Protein AF-A0A511QWW3-F1 (afdb_monomer)

Foldseek 3Di:
DDDPPQDPLNVQCVLADDDPPDPCLLFNAPPLDPPRPDHDDDDDQVRLVVSVHHDDGDPPNDRDPPGSGHPPDDDDDDLVVDDPVVSVVVVLLVLLQDDDCALEPEEADDDDPVLVRLLSVLRSLLSQRVLSNVQHQDYEYEDADCVVAVNDQWDADPVNSYIYHYPQDDPQQACDPDFFLAAQALLNPQPHSSSSRSLRVQLNVLLSLCSVCVPPCVVVLQVVLVVCVVVSQARHPQLVPDSSSRRSRLRSCCRPVVVSSCVRDVPSSVVSVVSSVVSD

pLDDT: mean 92.01, std 6.43, range [65.81, 98.69]

Nearest PDB structures (foldseek):
  6cyy-assembly1_A  TM=4.933E-01  e=8.452E-01  Mycobacterium tuberculosis H37Rv
  6cz6-assembly1_C  TM=4.374E-01  e=1.513E+00  Mycobacterium tuberculosis H37Rv
  6cz6-assembly1_B  TM=4.091E-01  e=2.312E+00  Mycobacterium tuberculosis H37Rv
  6q6p-assembly1_A  TM=3.133E-01  e=8.243E+00  Dissostichus mawsoni

Radius of gyration: 26.15 Å; Cα contacts (8 Å, |Δi|>4): 402; chains: 1; bounding box: 63×43×68 Å

Mean predicted aligned error: 9.19 Å

Organism: NCBI:txid1227553

Solvent-accessible surface area (backbone atoms only — not comparable to full-atom values): 15797 Å² total; per-residue (Å²): 135,90,58,93,89,54,49,71,67,59,58,54,50,62,84,60,33,71,66,93,84,44,74,63,46,37,43,66,35,66,51,45,50,91,86,52,83,68,84,87,78,92,71,54,71,69,59,34,49,77,69,70,34,74,48,79,79,51,85,87,78,73,51,52,91,93,24,48,45,33,92,80,60,74,90,75,88,60,67,89,81,42,60,67,74,57,39,53,55,46,50,56,54,58,63,24,52,79,41,80,64,52,33,29,50,35,80,44,68,87,73,55,73,71,54,49,54,56,32,49,50,42,54,31,73,64,44,37,38,72,42,23,57,79,57,46,37,47,30,42,35,43,32,73,48,48,89,79,35,85,74,35,63,46,46,58,40,85,90,66,40,27,37,39,36,34,44,76,46,60,87,86,60,35,59,45,81,62,57,80,46,69,28,68,38,57,31,25,49,17,88,37,49,59,50,16,39,11,34,34,51,32,23,36,46,28,48,55,53,48,66,76,40,44,90,84,44,43,72,60,54,45,53,48,44,55,50,30,61,75,70,67,61,36,61,13,55,49,26,69,79,37,61,61,41,28,49,7,39,48,48,26,32,51,70,78,38,40,73,61,37,38,71,72,40,47,68,61,44,51,49,54,51,52,55,46,61,77,50,87

Sequence (280 aa):
MLDSGTTPICRGLNGVIRPADDPIWERIYPPNHFGCRAGVRSLTAREAEARGGVSPLPPGLEVPPGFARPPTARWEPDPAKYPPELWEALQGKLAERIEIGREILELRGRVSAREKDQILRGLEGLRLSRWMEQNPIRTLEIASNLAQTRNRMGDYDRLTQSIRLLYPRPEGSWADEKPLGQLRAVSTKGSSALQAAAITLVHEFGHHLYEAMREETENRLFARYIQAKKEGRFVSLRARDGVLEWFSESLAAHRFFRRDFRKFDPATSAMIEDVLARLR

Secondary structure (DSSP, 8-state):
---TT--HHHHHHTT----TT-TTHHHHSSP-STT---------HHHHHTTTSSPPPPTT--PPTTT---TTPPP---GGGS-HHHHHHHHHHHHT---BTTTEEEEES---HHHHHHHHHHHHTT--HHHHHHS-EEEEEEESSGGGGTTSSEEEETTTTEEEEE-SPPTTSS---PPTTTSSSGGGG-SSHHHHHHHHHHHHHHHHHHHHTHHHHHHHHHHHHHHHHHHT--SSSGGGS-HHHHHHHHHHHHHHHHHHHHHH-HHHHHHHHHHHHHT-

Structure (mmCIF, N/CA/C/O backbone):
data_AF-A0A511QWW3-F1
#
_entry.id   AF-A0A511QWW3-F1
#
loop_
_atom_site.group_PDB
_atom_site.id
_atom_site.type_symbol
_atom_site.label_atom_id
_atom_site.label_alt_id
_atom_site.label_comp_id
_atom_site.label_asym_id
_atom_site.label_entity_id
_atom_site.label_seq_id
_atom_site.pdbx_PDB_ins_code
_atom_site.Cartn_x
_atom_site.Cartn_y
_atom_site.Cartn_z
_atom_site.occupancy
_atom_site.B_iso_or_equiv
_atom_site.auth_seq_id
_atom_site.auth_comp_id
_atom_site.auth_asym_id
_atom_site.auth_atom_id
_atom_site.pdbx_PDB_model_num
ATOM 1 N N . MET A 1 1 ? 37.404 -12.156 -24.710 1.00 65.88 1 MET A N 1
ATOM 2 C CA . MET A 1 1 ? 38.394 -13.104 -25.260 1.00 65.88 1 MET A CA 1
ATOM 3 C C . MET A 1 1 ? 37.617 -14.330 -25.698 1.00 65.88 1 MET A C 1
ATOM 5 O O . MET A 1 1 ? 36.777 -14.774 -24.927 1.00 65.88 1 MET A O 1
ATOM 9 N N . LEU A 1 2 ? 37.793 -14.781 -26.940 1.00 85.38 2 LEU A N 1
ATOM 10 C CA . LEU A 1 2 ? 37.113 -15.980 -27.434 1.00 85.38 2 LEU A CA 1
ATOM 11 C C . LEU A 1 2 ? 37.889 -17.210 -26.966 1.00 85.38 2 LEU A C 1
ATOM 13 O O . LEU A 1 2 ? 39.116 -17.208 -26.994 1.00 85.38 2 LEU A O 1
ATOM 17 N N . ASP A 1 3 ? 37.169 -18.244 -26.559 1.00 89.12 3 ASP A N 1
ATOM 18 C CA . ASP A 1 3 ? 37.721 -19.507 -26.070 1.00 89.12 3 ASP A CA 1
ATOM 19 C C . ASP A 1 3 ? 37.010 -20.705 -26.733 1.00 89.12 3 ASP A C 1
ATOM 21 O O . ASP A 1 3 ? 36.146 -20.542 -27.607 1.00 89.12 3 ASP A O 1
ATOM 25 N N . SER A 1 4 ? 37.383 -21.923 -26.336 1.00 87.94 4 SER A N 1
ATOM 26 C CA . SER A 1 4 ? 36.776 -23.166 -26.833 1.00 87.94 4 SER A CA 1
ATOM 27 C C . SER A 1 4 ? 35.306 -23.328 -26.431 1.00 87.94 4 SER A C 1
ATOM 29 O O . SER A 1 4 ? 34.558 -24.010 -27.124 1.00 87.94 4 SER A O 1
ATOM 31 N N . GLY A 1 5 ? 34.864 -22.668 -25.357 1.00 85.56 5 GLY A N 1
ATOM 32 C CA . GLY A 1 5 ? 33.473 -22.665 -24.903 1.00 85.56 5 GLY A CA 1
ATOM 33 C C . GLY A 1 5 ? 32.612 -21.578 -25.550 1.00 85.56 5 GLY A C 1
ATOM 34 O O . GLY A 1 5 ? 31.474 -21.377 -25.128 1.00 85.56 5 GLY A O 1
ATOM 35 N N . THR A 1 6 ? 33.142 -20.829 -26.520 1.00 90.19 6 THR A N 1
ATOM 36 C CA . THR A 1 6 ? 32.402 -19.773 -27.213 1.00 90.19 6 THR A CA 1
ATOM 37 C C . THR A 1 6 ? 31.560 -20.363 -28.342 1.00 90.19 6 THR A C 1
ATOM 39 O O . THR A 1 6 ? 32.098 -20.889 -29.321 1.00 90.19 6 THR A O 1
ATOM 42 N N . THR A 1 7 ? 30.238 -20.228 -28.219 1.00 90.56 7 THR A N 1
ATOM 43 C CA . THR A 1 7 ? 29.255 -20.729 -29.191 1.00 90.56 7 THR A CA 1
ATOM 44 C C . THR A 1 7 ? 29.348 -20.008 -30.545 1.00 90.56 7 THR A C 1
ATOM 46 O O . THR A 1 7 ? 29.855 -18.881 -30.609 1.00 90.56 7 THR A O 1
ATOM 49 N N . PRO A 1 8 ? 28.829 -20.606 -31.637 1.00 91.00 8 PRO A N 1
ATOM 50 C CA . PRO A 1 8 ? 28.819 -19.975 -32.959 1.00 91.00 8 PRO A CA 1
ATOM 51 C C . PRO A 1 8 ? 28.160 -18.588 -32.977 1.00 91.00 8 PRO A C 1
ATOM 53 O O . PRO A 1 8 ? 28.726 -17.658 -33.548 1.00 91.00 8 PRO A O 1
ATOM 56 N N . ILE A 1 9 ? 27.031 -18.420 -32.277 1.00 91.06 9 ILE A N 1
ATOM 57 C CA . ILE A 1 9 ? 26.317 -17.135 -32.168 1.00 91.06 9 ILE A CA 1
ATOM 58 C C . ILE A 1 9 ? 27.221 -16.072 -31.526 1.00 91.06 9 ILE A C 1
ATOM 60 O O . ILE A 1 9 ? 27.409 -14.992 -32.084 1.00 91.06 9 ILE A O 1
ATOM 64 N N . CYS A 1 10 ? 27.838 -16.382 -30.379 1.00 92.69 10 CYS A N 1
ATOM 65 C CA . CYS A 1 10 ? 28.740 -15.448 -29.698 1.00 92.69 10 CYS A CA 1
ATOM 66 C C . CYS A 1 10 ? 29.977 -15.115 -30.540 1.00 92.69 10 CYS A C 1
ATOM 68 O O . CYS A 1 10 ? 30.442 -13.977 -30.526 1.00 92.69 10 CYS A O 1
ATOM 70 N N . ARG A 1 11 ? 30.511 -16.093 -31.280 1.00 92.06 11 ARG A N 1
ATOM 71 C CA . ARG A 1 11 ? 31.659 -15.889 -32.170 1.00 92.06 11 ARG A CA 1
ATOM 72 C C . ARG A 1 11 ? 31.308 -14.959 -33.330 1.00 92.06 11 ARG A C 1
ATOM 74 O O . ARG A 1 11 ? 32.097 -14.070 -33.624 1.00 92.06 11 ARG A O 1
ATOM 81 N N . GLY A 1 12 ? 30.131 -15.130 -33.934 1.00 91.56 12 GLY A N 1
ATOM 82 C CA . GLY A 1 12 ? 29.642 -14.267 -35.012 1.00 91.56 12 GLY A CA 1
ATOM 83 C C . GLY A 1 12 ? 29.357 -12.832 -34.562 1.00 91.56 12 GLY A C 1
ATOM 84 O O . GLY A 1 12 ? 29.540 -11.901 -35.337 1.00 91.56 12 GLY A O 1
ATOM 85 N N . LEU A 1 13 ? 28.954 -12.643 -33.303 1.00 93.00 13 LEU A N 1
ATOM 86 C CA . LEU A 1 13 ? 28.699 -11.321 -32.722 1.00 93.00 13 LEU A CA 1
ATOM 87 C C . LEU A 1 13 ? 29.951 -10.632 -32.160 1.00 93.00 13 LEU A C 1
ATOM 89 O O . LEU A 1 13 ? 29.904 -9.454 -31.798 1.00 93.00 13 LEU A O 1
ATOM 93 N N . ASN A 1 14 ? 31.081 -11.332 -32.062 1.00 93.19 14 ASN A N 1
ATOM 94 C CA . ASN A 1 14 ? 32.289 -10.761 -31.486 1.00 93.19 14 ASN A CA 1
ATOM 95 C C . ASN A 1 14 ? 32.854 -9.643 -32.371 1.00 93.19 14 ASN A C 1
ATOM 97 O O . ASN A 1 14 ? 33.330 -9.892 -33.475 1.00 93.19 14 ASN A O 1
ATOM 101 N N . GLY A 1 15 ? 32.871 -8.423 -31.834 1.00 92.31 15 GLY A N 1
ATOM 102 C CA . GLY A 1 15 ? 33.360 -7.242 -32.545 1.00 92.31 15 GLY A CA 1
ATOM 103 C C . GLY A 1 15 ? 32.309 -6.556 -33.415 1.00 92.31 15 GLY A C 1
ATOM 104 O O . GLY A 1 15 ? 32.655 -5.590 -34.085 1.00 92.31 15 GLY A O 1
ATOM 105 N N . VAL A 1 16 ? 31.048 -7.001 -33.377 1.00 94.31 16 VAL A N 1
ATOM 106 C CA . VAL A 1 16 ? 29.953 -6.299 -34.052 1.00 94.31 16 VAL A CA 1
ATOM 107 C C . VAL A 1 16 ? 29.757 -4.913 -33.425 1.00 94.31 16 VAL A C 1
ATOM 109 O O . VAL A 1 16 ? 29.633 -4.784 -32.206 1.00 94.31 16 VAL A O 1
ATOM 112 N N . ILE A 1 17 ? 29.734 -3.878 -34.264 1.00 96.25 17 ILE A N 1
ATOM 113 C CA . ILE A 1 17 ? 29.524 -2.475 -33.891 1.00 96.25 17 ILE A CA 1
ATOM 114 C C . ILE A 1 17 ? 28.263 -1.986 -34.597 1.00 96.25 17 ILE A C 1
ATOM 116 O O . ILE A 1 17 ? 28.190 -2.003 -35.824 1.00 96.25 17 ILE A O 1
ATOM 120 N N . ARG A 1 18 ? 27.277 -1.529 -33.823 1.00 95.06 18 ARG A N 1
ATOM 121 C CA . ARG A 1 18 ? 26.013 -0.968 -34.321 1.00 95.06 18 ARG A CA 1
ATOM 122 C C . ARG A 1 18 ? 25.714 0.360 -33.613 1.00 95.06 18 ARG A C 1
ATOM 124 O O . ARG A 1 18 ? 26.180 0.535 -32.483 1.00 95.06 18 ARG A O 1
ATOM 131 N N . PRO A 1 19 ? 24.965 1.280 -34.246 1.00 94.12 19 PRO A N 1
ATOM 132 C CA . PRO A 1 19 ? 24.447 2.476 -33.581 1.00 94.12 19 PRO A CA 1
ATOM 133 C C . PRO A 1 19 ? 23.672 2.130 -32.305 1.00 94.12 19 PRO A C 1
ATOM 135 O O . PRO A 1 19 ? 23.098 1.047 -32.203 1.00 94.12 19 PRO A O 1
ATOM 138 N N . ALA A 1 20 ? 23.666 3.024 -31.316 1.00 90.56 20 ALA A N 1
ATOM 139 C CA . ALA A 1 20 ? 23.029 2.762 -30.021 1.00 90.56 20 ALA A CA 1
ATOM 140 C C . ALA A 1 20 ? 21.496 2.629 -30.114 1.00 90.56 20 ALA A C 1
ATOM 142 O O . ALA A 1 20 ? 20.889 1.941 -29.301 1.00 90.56 20 ALA A O 1
ATOM 143 N N . ASP A 1 21 ? 20.896 3.274 -31.110 1.00 90.56 21 ASP A N 1
ATOM 144 C CA . ASP A 1 21 ? 19.469 3.300 -31.434 1.00 90.56 21 ASP A CA 1
ATOM 145 C C . ASP A 1 21 ? 19.060 2.242 -32.472 1.00 90.56 21 ASP A C 1
ATOM 147 O O . ASP A 1 21 ? 17.914 2.213 -32.916 1.00 90.56 21 ASP A O 1
ATOM 151 N N . ASP A 1 22 ? 19.978 1.354 -32.861 1.00 91.56 22 ASP A N 1
ATOM 152 C CA . ASP A 1 22 ? 19.694 0.309 -33.836 1.00 91.56 22 ASP A CA 1
ATOM 153 C C . ASP A 1 22 ? 18.695 -0.730 -33.279 1.00 91.56 22 ASP A C 1
ATOM 155 O O . ASP A 1 22 ? 18.985 -1.364 -32.255 1.00 91.56 22 ASP A O 1
ATOM 159 N N . PRO A 1 23 ? 17.561 -0.989 -33.961 1.00 89.69 23 PRO A N 1
ATOM 160 C CA . PRO A 1 23 ? 16.575 -1.981 -33.528 1.00 89.69 23 PRO A CA 1
ATOM 161 C C . PRO A 1 23 ? 17.136 -3.399 -33.356 1.00 89.69 23 PRO A C 1
ATOM 163 O O . PRO A 1 23 ? 16.536 -4.227 -32.671 1.00 89.69 23 PRO A O 1
ATOM 166 N N . ILE A 1 24 ? 18.298 -3.718 -33.941 1.00 89.50 24 ILE A N 1
ATOM 167 C CA . ILE A 1 24 ? 18.927 -5.030 -33.765 1.00 89.50 24 ILE A CA 1
ATOM 168 C C . ILE A 1 24 ? 19.201 -5.365 -32.292 1.00 89.50 24 ILE A C 1
ATOM 170 O O . ILE A 1 24 ? 19.151 -6.540 -31.916 1.00 89.50 24 ILE A O 1
ATOM 174 N N . TRP A 1 25 ? 19.431 -4.357 -31.441 1.00 89.31 25 TRP A N 1
ATOM 175 C CA . TRP A 1 25 ? 19.644 -4.552 -30.006 1.00 89.31 25 TRP A CA 1
ATOM 176 C C . TRP A 1 25 ? 18.433 -5.162 -29.296 1.00 89.31 25 TRP A C 1
ATOM 178 O O . TRP A 1 25 ? 18.599 -5.787 -28.254 1.00 89.31 25 TRP A O 1
ATOM 188 N N . GLU A 1 26 ? 17.233 -5.094 -29.872 1.00 86.19 26 GLU A N 1
ATOM 189 C CA . GLU A 1 26 ? 16.066 -5.797 -29.329 1.00 86.19 26 GLU A CA 1
ATOM 190 C C . GLU A 1 26 ? 16.178 -7.323 -29.447 1.00 86.19 26 GLU A C 1
ATOM 192 O O . GLU A 1 26 ? 15.496 -8.059 -28.735 1.00 86.19 26 GLU A O 1
ATOM 197 N N . ARG A 1 27 ? 17.056 -7.807 -30.333 1.00 87.88 27 ARG A N 1
ATOM 198 C CA . ARG A 1 27 ? 17.197 -9.230 -30.662 1.00 87.88 27 ARG A CA 1
ATOM 199 C C . ARG A 1 27 ? 18.521 -9.838 -30.220 1.00 87.88 27 ARG A C 1
ATOM 201 O O . ARG A 1 27 ? 18.543 -11.033 -29.956 1.00 87.88 27 ARG A O 1
ATOM 208 N N . ILE A 1 28 ? 19.605 -9.058 -30.195 1.00 90.69 28 ILE A N 1
ATOM 209 C CA . ILE A 1 28 ? 20.979 -9.584 -30.039 1.00 90.69 28 ILE A CA 1
ATOM 210 C C . ILE A 1 28 ? 21.676 -9.125 -28.755 1.00 90.69 28 ILE A C 1
ATOM 212 O O . ILE A 1 28 ? 22.867 -9.409 -28.567 1.00 90.69 28 ILE A O 1
ATOM 216 N N . TYR A 1 29 ? 20.986 -8.360 -27.905 1.00 90.62 29 TYR A N 1
ATOM 217 C CA . TYR A 1 29 ? 21.575 -7.889 -26.661 1.00 90.62 29 TYR A CA 1
ATOM 218 C C . TYR A 1 29 ? 21.730 -9.064 -25.680 1.00 90.62 29 TYR A C 1
ATOM 220 O O . TYR A 1 29 ? 20.748 -9.740 -25.384 1.00 90.62 29 TYR A O 1
ATOM 228 N N . PRO A 1 30 ? 22.941 -9.325 -25.151 1.00 91.00 30 PRO A N 1
ATOM 229 C CA . PRO A 1 30 ? 23.184 -10.466 -24.275 1.00 91.00 30 PRO A CA 1
ATOM 230 C C . PRO A 1 30 ? 22.284 -10.484 -23.021 1.00 91.00 30 PRO A C 1
ATOM 232 O O . PRO A 1 30 ? 22.038 -9.429 -22.435 1.00 91.00 30 PRO A O 1
ATOM 235 N N . PRO A 1 31 ? 21.883 -11.670 -22.523 1.00 91.62 31 PRO A N 1
ATOM 236 C CA . PRO A 1 31 ? 22.322 -12.997 -22.955 1.00 91.62 31 PRO A CA 1
ATOM 237 C C . PRO A 1 31 ? 21.611 -13.489 -24.223 1.00 91.62 31 PRO A C 1
ATOM 239 O O . PRO A 1 31 ? 20.401 -13.386 -24.335 1.00 91.62 31 PRO A O 1
ATOM 242 N N . ASN A 1 32 ? 22.363 -14.121 -25.133 1.00 91.19 32 ASN A N 1
ATOM 243 C CA . ASN A 1 32 ? 21.830 -14.645 -26.402 1.00 91.19 32 ASN A CA 1
ATOM 244 C C . ASN A 1 32 ? 21.577 -16.163 -26.394 1.00 91.19 32 ASN A C 1
ATOM 246 O O . ASN A 1 32 ? 21.143 -16.714 -27.395 1.00 91.19 32 ASN A O 1
ATOM 250 N N . HIS A 1 33 ? 21.909 -16.862 -25.308 1.00 90.94 33 HIS A N 1
ATOM 251 C CA . HIS A 1 33 ? 21.630 -18.284 -25.072 1.00 90.94 33 HIS A CA 1
ATOM 252 C C . HIS A 1 33 ? 22.002 -18.643 -23.621 1.00 90.94 33 HIS A C 1
ATOM 254 O O . HIS A 1 33 ? 22.611 -17.842 -22.901 1.00 90.94 33 HIS A O 1
ATOM 260 N N . PHE A 1 34 ? 21.704 -19.871 -23.190 1.00 89.62 34 PHE A N 1
ATOM 261 C CA . PHE A 1 34 ? 22.124 -20.375 -21.879 1.00 89.62 34 PHE A CA 1
ATOM 262 C C . PHE A 1 34 ? 23.653 -20.376 -21.738 1.00 89.62 34 PHE A C 1
ATOM 264 O O . PHE A 1 34 ? 24.363 -20.849 -22.625 1.00 89.62 34 PHE A O 1
ATOM 271 N N . GLY A 1 35 ? 24.170 -19.829 -20.633 1.00 89.75 35 GLY A N 1
ATOM 272 C CA . GLY A 1 35 ? 25.615 -19.725 -20.385 1.00 89.75 35 GLY A CA 1
ATOM 273 C C . GLY A 1 35 ? 26.344 -18.678 -21.241 1.00 89.75 35 GLY A C 1
ATOM 274 O O . GLY A 1 35 ? 27.570 -18.721 -21.342 1.00 89.75 35 GLY A O 1
ATOM 275 N N . CYS A 1 36 ? 25.616 -17.753 -21.879 1.00 91.44 36 CYS A N 1
ATOM 276 C CA . CYS A 1 36 ? 26.199 -16.666 -22.665 1.00 91.44 36 CYS A CA 1
ATOM 277 C C . CYS A 1 36 ? 27.123 -15.781 -21.808 1.00 91.44 36 CYS A C 1
ATOM 279 O O . CYS A 1 36 ? 26.705 -15.242 -20.786 1.00 91.44 36 CYS A O 1
ATOM 281 N N . ARG A 1 37 ? 28.372 -15.603 -22.263 1.00 92.19 37 ARG A N 1
ATOM 282 C CA . ARG A 1 37 ? 29.394 -14.735 -21.638 1.00 92.19 37 ARG A CA 1
ATOM 283 C C . ARG A 1 37 ? 29.664 -13.449 -22.430 1.00 92.19 37 ARG A C 1
ATOM 285 O O . ARG A 1 37 ? 30.628 -12.743 -22.148 1.00 92.19 37 ARG A O 1
ATOM 292 N N . ALA A 1 38 ? 28.864 -13.177 -23.461 1.00 91.12 38 ALA A N 1
ATOM 293 C CA . ALA A 1 38 ? 28.980 -11.953 -24.244 1.00 91.12 38 ALA A CA 1
ATOM 294 C C . ALA A 1 38 ? 28.584 -10.727 -23.406 1.00 91.12 38 ALA A C 1
ATOM 296 O O . ALA A 1 38 ? 27.749 -10.819 -22.509 1.00 91.12 38 ALA A O 1
ATOM 297 N N . GLY A 1 39 ? 29.167 -9.577 -23.733 1.00 90.94 39 GLY A N 1
ATOM 298 C CA . GLY A 1 39 ? 28.842 -8.294 -23.121 1.00 90.94 39 GLY A CA 1
ATOM 299 C C . GLY A 1 39 ? 28.867 -7.180 -24.159 1.00 90.94 39 GLY A C 1
ATOM 300 O O . GLY A 1 39 ? 29.488 -7.319 -25.214 1.00 90.94 39 GLY A O 1
ATOM 301 N N . VAL A 1 40 ? 28.192 -6.077 -23.847 1.00 93.00 40 VAL A N 1
ATOM 302 C CA . VAL A 1 40 ? 28.147 -4.872 -24.682 1.00 93.00 40 VAL A CA 1
ATOM 303 C C . VAL A 1 40 ? 29.002 -3.796 -24.026 1.00 93.00 40 VAL A C 1
ATOM 305 O O . VAL A 1 40 ? 28.963 -3.622 -22.809 1.00 93.00 40 VAL A O 1
ATOM 308 N N . ARG A 1 41 ? 29.786 -3.075 -24.833 1.00 93.19 41 ARG A N 1
ATOM 309 C CA . ARG A 1 41 ? 30.503 -1.870 -24.402 1.00 93.19 41 ARG A CA 1
ATOM 310 C C . ARG A 1 41 ? 30.045 -0.685 -25.238 1.00 93.19 41 ARG A C 1
ATOM 312 O O . ARG A 1 41 ? 29.976 -0.798 -26.461 1.00 93.19 41 ARG A O 1
ATOM 319 N N . SER A 1 42 ? 29.789 0.441 -24.590 1.00 93.81 42 SER A N 1
ATOM 320 C CA . SER A 1 42 ? 29.524 1.699 -25.285 1.00 93.81 42 SER A CA 1
ATOM 321 C C . SER A 1 42 ? 30.811 2.234 -25.907 1.00 93.81 42 SER A C 1
ATOM 323 O O . SER A 1 42 ? 31.873 2.143 -25.292 1.00 93.81 42 SER A O 1
ATOM 325 N N . LEU A 1 43 ? 30.711 2.785 -27.116 1.00 94.44 43 LEU A N 1
ATOM 326 C CA . LEU A 1 43 ? 31.801 3.448 -27.831 1.00 94.44 43 LEU A CA 1
ATOM 327 C C . LEU A 1 43 ? 31.369 4.859 -28.212 1.00 94.44 43 LEU A C 1
ATOM 329 O O . LEU A 1 43 ? 30.208 5.088 -28.548 1.00 94.44 43 LEU A O 1
ATOM 333 N N . THR A 1 44 ? 32.310 5.793 -28.204 1.00 95.69 44 THR A N 1
ATOM 334 C CA . THR A 1 44 ? 32.136 7.083 -28.879 1.00 95.69 44 THR A CA 1
ATOM 335 C C . THR A 1 44 ? 32.174 6.897 -30.399 1.00 95.69 44 THR A C 1
ATOM 337 O O . THR A 1 44 ? 32.742 5.924 -30.899 1.00 95.69 44 THR A O 1
ATOM 340 N N . ALA A 1 45 ? 31.618 7.850 -31.156 1.00 93.12 45 ALA A N 1
ATOM 341 C CA . ALA A 1 45 ? 31.645 7.810 -32.623 1.00 93.12 45 ALA A CA 1
ATOM 342 C C . ALA A 1 45 ? 33.077 7.655 -33.169 1.00 93.12 45 ALA A C 1
ATOM 344 O O . ALA A 1 45 ? 33.341 6.780 -33.988 1.00 93.12 45 ALA A O 1
ATOM 345 N N . ARG A 1 46 ? 34.030 8.410 -32.607 1.00 95.50 46 ARG A N 1
ATOM 346 C CA . ARG A 1 46 ? 35.449 8.339 -32.982 1.00 95.50 46 ARG A CA 1
ATOM 347 C C . ARG A 1 46 ? 36.071 6.966 -32.704 1.00 95.50 46 ARG A C 1
ATOM 349 O O . ARG A 1 46 ? 36.863 6.478 -33.504 1.00 95.50 46 ARG A O 1
ATOM 356 N N . GLU A 1 47 ? 35.739 6.332 -31.579 1.00 96.12 47 GLU A N 1
ATOM 357 C CA . GLU A 1 47 ? 36.223 4.978 -31.266 1.00 96.12 47 GLU A CA 1
ATOM 358 C C . GLU A 1 47 ? 35.603 3.908 -32.168 1.00 96.12 47 GLU A C 1
ATOM 360 O O . GLU A 1 47 ? 36.263 2.910 -32.464 1.00 96.12 47 GLU A O 1
ATOM 365 N N . ALA A 1 48 ? 34.346 4.092 -32.579 1.00 94.69 48 ALA A N 1
ATOM 366 C CA . ALA A 1 48 ? 33.680 3.211 -33.529 1.00 94.69 48 ALA A CA 1
ATOM 367 C C . ALA A 1 48 ? 34.323 3.329 -34.918 1.00 94.69 48 ALA A C 1
ATOM 369 O O . ALA A 1 48 ? 34.716 2.315 -35.490 1.00 94.69 48 ALA A O 1
ATOM 370 N N . GLU A 1 49 ? 34.521 4.550 -35.422 1.00 95.00 49 GLU A N 1
ATOM 371 C CA . GLU A 1 49 ? 35.216 4.826 -36.689 1.00 95.00 49 GLU A CA 1
ATOM 372 C C . GLU A 1 49 ? 36.632 4.245 -36.705 1.00 95.00 49 GLU A C 1
ATOM 374 O O . GLU A 1 49 ? 36.996 3.523 -37.632 1.00 95.00 49 GLU A O 1
ATOM 379 N N . ALA A 1 50 ? 37.404 4.456 -35.633 1.00 95.44 50 ALA A N 1
ATOM 380 C CA . ALA A 1 50 ? 38.751 3.898 -35.489 1.00 95.44 50 ALA A CA 1
ATOM 381 C C . ALA A 1 50 ? 38.787 2.357 -35.509 1.00 95.44 50 ALA A C 1
ATOM 383 O O . ALA A 1 50 ? 39.850 1.762 -35.679 1.00 95.44 50 ALA A O 1
ATOM 384 N N . ARG A 1 51 ? 37.638 1.698 -35.324 1.00 93.38 51 ARG A N 1
ATOM 385 C CA . ARG A 1 51 ? 37.473 0.238 -35.352 1.00 93.38 51 ARG A CA 1
ATOM 386 C C . ARG A 1 51 ? 36.776 -0.273 -36.612 1.00 93.38 51 ARG A C 1
ATOM 388 O O . ARG A 1 51 ? 36.390 -1.437 -36.645 1.00 93.38 51 ARG A O 1
ATOM 395 N N . GLY A 1 52 ? 36.646 0.569 -37.635 1.00 93.06 52 GLY A N 1
ATOM 396 C CA . GLY A 1 52 ? 36.031 0.211 -38.915 1.00 93.06 52 GLY A CA 1
ATOM 397 C C . GLY A 1 52 ? 34.558 0.602 -39.043 1.00 93.06 52 GLY A C 1
ATOM 398 O O . GLY A 1 52 ? 33.932 0.251 -40.037 1.00 93.06 52 GLY A O 1
ATOM 399 N N . GLY A 1 53 ? 34.008 1.346 -38.078 1.00 92.50 53 GLY A N 1
ATOM 400 C CA . GLY A 1 53 ? 32.639 1.852 -38.123 1.00 92.50 53 GLY A CA 1
ATOM 401 C C . GLY A 1 53 ? 31.580 0.771 -37.899 1.00 92.50 53 GLY A C 1
ATOM 402 O O . GLY A 1 53 ? 31.823 -0.241 -37.243 1.00 92.50 53 GLY A O 1
ATOM 403 N N . VAL A 1 54 ? 30.372 1.019 -38.410 1.00 94.06 54 VAL A N 1
ATOM 404 C CA . VAL A 1 54 ? 29.247 0.080 -38.310 1.00 94.06 54 VAL A CA 1
ATOM 405 C C . VAL A 1 54 ? 29.579 -1.205 -39.063 1.00 94.06 54 VAL A C 1
ATOM 407 O O . VAL A 1 54 ? 29.865 -1.180 -40.258 1.00 94.06 54 VAL A O 1
ATOM 410 N N . SER A 1 55 ? 29.497 -2.341 -38.375 1.00 92.00 55 SER A N 1
ATOM 411 C CA . SER A 1 55 ? 29.808 -3.644 -38.954 1.00 92.00 55 SER A CA 1
ATOM 412 C C . SER A 1 55 ? 28.554 -4.332 -39.518 1.00 92.00 55 SER A C 1
ATOM 414 O O . SER A 1 55 ? 27.437 -4.112 -39.019 1.00 92.00 55 SER A O 1
ATOM 416 N N . PRO A 1 56 ? 28.709 -5.221 -40.518 1.00 88.81 56 PRO A N 1
ATOM 417 C CA . PRO A 1 56 ? 27.633 -6.109 -40.941 1.00 88.81 56 PRO A CA 1
ATOM 418 C C . PRO A 1 56 ? 27.289 -7.118 -39.836 1.00 88.81 56 PRO A C 1
ATOM 420 O O . PRO A 1 56 ? 28.112 -7.425 -38.970 1.00 88.81 56 PRO A O 1
ATOM 423 N N . LEU A 1 57 ? 26.061 -7.636 -39.871 1.00 88.12 57 LEU A N 1
ATOM 424 C CA . LEU A 1 57 ? 25.637 -8.741 -39.012 1.00 88.12 57 LEU A CA 1
ATOM 425 C C . LEU A 1 57 ? 26.073 -10.082 -39.621 1.00 88.12 57 LEU A C 1
ATOM 427 O O . LEU A 1 57 ? 26.118 -10.202 -40.848 1.00 88.12 57 LEU A O 1
ATOM 431 N N . PRO A 1 58 ? 26.373 -11.100 -38.796 1.00 87.00 58 PRO A N 1
ATOM 432 C CA . PRO A 1 58 ? 26.710 -12.421 -39.304 1.00 87.00 58 PRO A CA 1
ATOM 433 C C . PRO A 1 58 ? 25.514 -13.040 -40.061 1.00 87.00 58 PRO A C 1
ATOM 435 O O . PRO A 1 58 ? 24.374 -12.929 -39.596 1.00 87.00 58 PRO A O 1
ATOM 438 N N . PRO A 1 59 ? 25.742 -13.708 -41.209 1.00 82.94 59 PRO A N 1
ATOM 439 C CA . PRO A 1 59 ? 24.688 -14.418 -41.931 1.00 82.94 59 PRO A CA 1
ATOM 440 C C . PRO A 1 59 ? 24.040 -15.503 -41.064 1.00 82.94 59 PRO A C 1
ATOM 442 O O . PRO A 1 59 ? 24.736 -16.209 -40.336 1.00 82.94 59 PRO A O 1
ATOM 445 N N . GLY A 1 60 ? 22.716 -15.651 -41.156 1.00 81.00 60 GLY A N 1
ATOM 446 C CA . GLY A 1 60 ? 21.981 -16.685 -40.414 1.00 81.00 60 GLY A CA 1
ATOM 447 C C . GLY A 1 60 ? 21.957 -16.477 -38.896 1.00 81.00 60 GLY A C 1
ATOM 448 O O . GLY A 1 60 ? 21.848 -17.446 -38.150 1.00 81.00 60 GLY A O 1
ATOM 449 N N . LEU A 1 61 ? 22.102 -15.235 -38.421 1.00 84.56 61 LEU A N 1
ATOM 450 C CA . LEU A 1 61 ? 22.026 -14.925 -36.996 1.00 84.56 61 LEU A CA 1
ATOM 451 C C . LEU A 1 61 ? 20.640 -15.250 -36.427 1.00 84.56 61 LEU A C 1
ATOM 453 O O . LEU A 1 61 ? 19.682 -14.500 -36.617 1.00 84.56 61 LEU A O 1
ATOM 457 N N . GLU A 1 62 ? 20.572 -16.328 -35.655 1.00 85.62 62 GLU A N 1
ATOM 458 C CA . GLU A 1 62 ? 19.376 -16.735 -34.929 1.00 85.62 62 GLU A CA 1
ATOM 459 C C . GLU A 1 62 ? 19.660 -16.784 -33.430 1.00 85.62 62 GLU A C 1
ATOM 461 O O . GLU A 1 62 ? 20.562 -17.481 -32.963 1.00 85.62 62 GLU A O 1
ATOM 466 N N . VAL A 1 63 ? 18.881 -16.019 -32.668 1.00 88.50 63 VAL A N 1
ATOM 467 C CA . VAL A 1 63 ? 18.896 -16.048 -31.205 1.00 88.50 63 VAL A CA 1
ATOM 468 C C . VAL A 1 63 ? 17.738 -16.940 -30.752 1.00 88.50 63 VAL A C 1
ATOM 470 O O . VAL A 1 63 ? 16.601 -16.682 -31.159 1.00 88.50 63 VAL A O 1
ATOM 473 N N . PRO A 1 64 ? 17.987 -17.986 -29.938 1.00 87.19 64 PRO A N 1
ATOM 474 C CA . PRO A 1 64 ? 16.943 -18.894 -29.489 1.00 87.19 64 PRO A CA 1
ATOM 475 C C . PRO A 1 64 ? 15.764 -18.167 -28.817 1.00 87.19 64 PRO A C 1
ATOM 477 O O . PRO A 1 64 ? 15.972 -17.170 -28.108 1.00 87.19 64 PRO A O 1
ATOM 480 N N . PRO A 1 65 ? 14.526 -18.678 -28.975 1.00 81.94 65 PRO A N 1
ATOM 481 C CA . PRO A 1 65 ? 13.354 -18.129 -28.303 1.00 81.94 65 PRO A CA 1
ATOM 482 C C . PRO A 1 65 ? 13.581 -17.964 -26.795 1.00 81.94 65 PRO A C 1
ATOM 484 O O . PRO A 1 65 ? 14.129 -18.843 -26.131 1.00 81.94 65 PRO A O 1
ATOM 487 N N . GLY A 1 66 ? 13.166 -16.819 -26.253 1.00 80.75 66 GLY A N 1
ATOM 488 C CA . GLY A 1 66 ? 13.375 -16.454 -24.847 1.00 80.75 66 GLY A CA 1
ATOM 489 C C . GLY A 1 66 ? 14.635 -15.627 -24.567 1.00 80.75 66 GLY A C 1
ATOM 490 O O . GLY A 1 66 ? 14.678 -14.981 -23.523 1.00 80.75 66 GLY A O 1
ATOM 491 N N . PHE A 1 67 ? 15.602 -15.579 -25.493 1.00 86.94 67 PHE A N 1
ATOM 492 C CA . PHE A 1 67 ? 16.799 -14.727 -25.393 1.00 86.94 67 PHE A CA 1
ATOM 493 C C . PHE A 1 67 ? 16.736 -13.478 -26.281 1.00 86.94 67 PHE A C 1
ATOM 495 O O . PHE A 1 67 ? 17.360 -12.473 -25.966 1.00 86.94 67 PHE A O 1
ATOM 502 N N . ALA A 1 68 ? 15.938 -13.501 -27.352 1.00 86.44 68 ALA A N 1
ATOM 503 C CA . ALA A 1 68 ? 15.709 -12.346 -28.220 1.00 86.44 68 ALA A CA 1
ATOM 504 C C . ALA A 1 68 ? 14.730 -11.347 -27.573 1.00 86.44 68 ALA A C 1
ATOM 506 O O . ALA A 1 68 ? 13.576 -11.242 -27.993 1.00 86.44 68 ALA A O 1
ATOM 507 N N . ARG A 1 69 ? 15.150 -10.678 -26.493 1.00 78.19 69 ARG A N 1
ATOM 508 C CA . ARG A 1 69 ? 14.363 -9.634 -25.820 1.00 78.19 69 ARG A CA 1
ATOM 509 C C . ARG A 1 69 ? 15.232 -8.400 -25.571 1.00 78.19 69 ARG A C 1
ATOM 511 O O . ARG A 1 69 ? 16.389 -8.561 -25.178 1.00 78.19 69 ARG A O 1
ATOM 518 N N . PRO A 1 70 ? 14.688 -7.179 -25.717 1.00 76.00 70 PRO A N 1
ATOM 519 C CA . PRO A 1 70 ? 15.444 -5.981 -25.402 1.00 76.00 70 PRO A CA 1
ATOM 520 C C . PRO A 1 70 ? 15.766 -5.909 -23.904 1.00 76.00 70 PRO A C 1
ATOM 522 O O . PRO A 1 70 ? 14.983 -6.387 -23.080 1.00 76.00 70 PRO A O 1
ATOM 525 N N . PRO A 1 71 ? 16.848 -5.215 -23.513 1.00 68.12 71 PRO A N 1
ATOM 526 C CA . PRO A 1 71 ? 17.175 -4.962 -22.103 1.00 68.12 71 PRO A CA 1
ATOM 527 C C . PRO A 1 71 ? 16.075 -4.211 -21.351 1.00 68.12 71 PRO A C 1
ATOM 529 O O . PRO A 1 71 ? 15.972 -4.293 -20.130 1.00 68.12 71 PRO A O 1
ATOM 532 N N . THR A 1 72 ? 15.267 -3.452 -22.089 1.00 72.75 72 THR A N 1
ATOM 533 C CA . THR A 1 72 ? 14.130 -2.683 -21.583 1.00 72.75 72 THR A CA 1
ATOM 534 C C . THR A 1 72 ? 12.846 -3.504 -21.492 1.00 72.75 72 THR A C 1
ATOM 536 O O . THR A 1 72 ? 11.879 -3.021 -20.900 1.00 72.75 72 THR A O 1
ATOM 539 N N . ALA A 1 73 ? 12.810 -4.729 -22.039 1.00 73.75 73 ALA A N 1
ATOM 540 C CA . ALA A 1 73 ? 11.638 -5.586 -21.937 1.00 73.75 73 ALA A CA 1
ATOM 541 C C . ALA A 1 73 ? 11.335 -5.860 -20.466 1.00 73.75 73 ALA A C 1
ATOM 543 O O . ALA A 1 73 ? 12.136 -6.448 -19.735 1.00 73.75 73 ALA A O 1
ATOM 544 N N . ARG A 1 74 ? 10.136 -5.470 -20.035 1.00 71.25 74 ARG A N 1
ATOM 545 C CA . ARG A 1 74 ? 9.624 -5.913 -18.745 1.00 71.25 74 ARG A CA 1
ATOM 546 C C . ARG A 1 74 ? 9.343 -7.409 -18.821 1.00 71.25 74 ARG A C 1
ATOM 548 O O . ARG A 1 74 ? 8.927 -7.941 -19.851 1.00 71.25 74 ARG A O 1
ATOM 555 N N . TRP A 1 75 ? 9.609 -8.098 -17.717 1.00 77.50 75 TRP A N 1
ATOM 556 C CA . TRP A 1 75 ? 9.180 -9.478 -17.583 1.00 77.50 75 TRP A CA 1
ATOM 557 C C . TRP A 1 75 ? 7.653 -9.524 -17.554 1.00 77.50 75 TRP A C 1
ATOM 559 O O . TRP A 1 75 ? 7.021 -8.771 -16.815 1.00 77.50 75 TRP A O 1
ATOM 569 N N . GLU A 1 76 ? 7.092 -10.437 -18.334 1.00 78.19 76 GLU A N 1
ATOM 570 C CA . GLU A 1 76 ? 5.665 -10.724 -18.388 1.00 78.19 76 GLU A CA 1
ATOM 571 C C . GLU A 1 76 ? 5.493 -12.237 -18.247 1.00 78.19 76 GLU A C 1
ATOM 573 O O . GLU A 1 76 ? 6.279 -12.995 -18.838 1.00 78.19 76 GLU A O 1
ATOM 578 N N . PRO A 1 77 ? 4.524 -12.692 -17.440 1.00 82.88 77 PRO A N 1
ATOM 579 C CA . PRO A 1 77 ? 4.267 -14.107 -17.284 1.00 82.88 77 PRO A CA 1
ATOM 580 C C . PRO A 1 77 ? 3.583 -14.645 -18.545 1.00 82.88 77 PRO A C 1
ATOM 582 O O . PRO A 1 77 ? 2.667 -14.034 -19.085 1.00 82.88 77 PRO A O 1
ATOM 585 N N . ASP A 1 78 ? 4.038 -15.804 -19.004 1.00 83.88 78 ASP A N 1
ATOM 586 C CA . ASP A 1 78 ? 3.466 -16.495 -20.157 1.00 83.88 78 ASP A CA 1
ATOM 587 C C . ASP A 1 78 ? 2.329 -17.418 -19.684 1.00 83.88 78 ASP A C 1
ATOM 589 O O . ASP A 1 78 ? 2.634 -18.383 -18.975 1.00 83.88 78 ASP A O 1
ATOM 593 N N . PRO A 1 79 ? 1.055 -17.167 -20.056 1.00 85.12 79 PRO A N 1
ATOM 594 C CA . PRO A 1 79 ? -0.085 -17.965 -19.605 1.00 85.12 79 PRO A CA 1
ATOM 595 C C . PRO A 1 79 ? 0.089 -19.462 -19.874 1.00 85.12 79 PRO A C 1
ATOM 597 O O . PRO A 1 79 ? -0.295 -20.284 -19.046 1.00 85.12 79 PRO A O 1
ATOM 600 N N . ALA A 1 80 ? 0.728 -19.825 -20.992 1.00 87.56 80 ALA A N 1
ATOM 601 C CA . ALA A 1 80 ? 0.909 -21.216 -21.398 1.00 87.56 80 ALA A CA 1
ATOM 602 C C . ALA A 1 80 ? 1.855 -21.999 -20.470 1.00 87.56 80 ALA A C 1
ATOM 604 O O . ALA A 1 80 ? 1.884 -23.229 -20.510 1.00 87.56 80 ALA A O 1
ATOM 605 N N . LYS A 1 81 ? 2.632 -21.307 -19.625 1.00 87.31 81 LYS A N 1
ATOM 606 C CA . LYS A 1 81 ? 3.567 -21.921 -18.667 1.00 87.31 81 LYS A CA 1
ATOM 607 C C . LYS A 1 81 ? 2.950 -22.201 -17.298 1.00 87.31 81 LYS A C 1
ATOM 609 O O . LYS A 1 81 ? 3.641 -22.750 -16.440 1.00 87.31 81 LYS A O 1
ATOM 614 N N . TYR A 1 82 ? 1.688 -21.835 -17.078 1.00 87.75 82 TYR A N 1
ATOM 615 C CA . TYR A 1 82 ? 1.005 -22.016 -15.799 1.00 87.7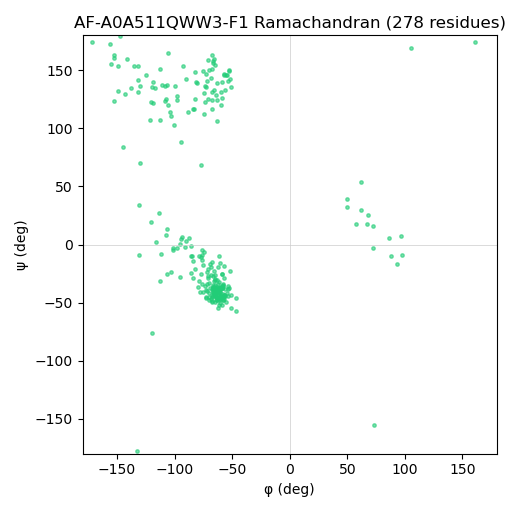5 82 TYR A CA 1
ATOM 616 C C . TYR A 1 82 ? -0.216 -22.933 -15.956 1.00 87.75 82 TYR A C 1
ATOM 618 O O . TYR A 1 82 ? -0.961 -22.801 -16.925 1.00 87.75 82 TYR A O 1
ATOM 626 N N . PRO A 1 83 ? -0.476 -23.836 -14.991 1.00 95.12 83 PRO A N 1
ATOM 627 C CA . PRO A 1 83 ? -1.787 -24.462 -14.851 1.00 95.12 83 PRO A CA 1
ATOM 628 C C . PRO A 1 83 ? -2.893 -23.391 -14.795 1.00 95.12 83 PRO A C 1
ATOM 630 O O . PRO A 1 83 ? -2.670 -22.363 -14.145 1.00 95.12 83 PRO A O 1
ATOM 633 N N . PRO A 1 84 ? -4.078 -23.620 -15.398 1.00 92.62 84 PRO A N 1
ATOM 634 C CA . PRO A 1 84 ? -5.151 -22.621 -15.456 1.00 92.62 84 PRO A CA 1
ATOM 635 C C . PRO A 1 84 ? -5.501 -22.008 -14.094 1.00 92.62 84 PRO A C 1
ATOM 637 O O . PRO A 1 84 ? -5.564 -20.791 -13.966 1.00 92.62 84 PRO A O 1
ATOM 640 N N . GLU A 1 85 ? -5.597 -22.831 -13.046 1.00 92.62 85 GLU A N 1
ATOM 641 C CA . GLU A 1 85 ? -5.897 -22.381 -11.678 1.00 92.62 85 GLU A CA 1
ATOM 642 C C . GLU A 1 85 ? -4.845 -21.401 -11.122 1.00 92.62 85 GLU A C 1
ATOM 644 O O . GLU A 1 85 ? -5.167 -20.430 -10.434 1.00 92.62 85 GLU A O 1
ATOM 649 N N . LEU A 1 86 ? -3.563 -21.629 -11.431 1.00 90.75 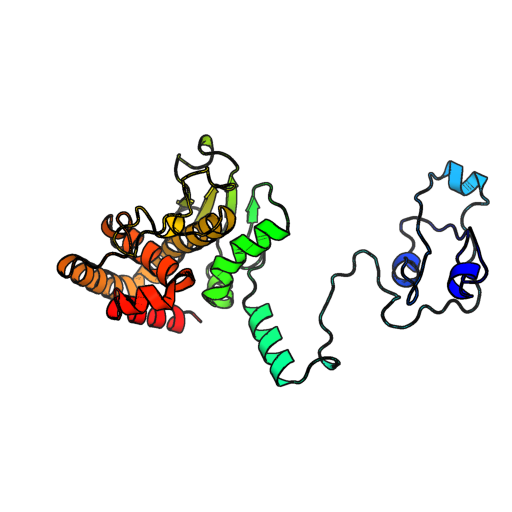86 LEU A N 1
ATOM 650 C CA . LEU A 1 86 ? -2.478 -20.745 -11.003 1.00 90.75 86 LEU A CA 1
ATOM 651 C C . LEU A 1 86 ? -2.430 -19.467 -11.840 1.00 90.75 86 LEU A C 1
ATOM 653 O O . LEU A 1 86 ? -2.088 -18.411 -11.303 1.00 90.75 86 LEU A O 1
ATOM 657 N N . TRP A 1 87 ? -2.777 -19.554 -13.126 1.00 90.75 87 TRP A N 1
ATOM 658 C CA . TRP A 1 87 ? -2.898 -18.389 -13.993 1.00 90.75 87 TRP A CA 1
ATOM 659 C C . TRP A 1 87 ? -4.025 -17.467 -13.524 1.00 90.75 87 TRP A C 1
ATOM 661 O O . TRP A 1 87 ? -3.781 -16.281 -13.323 1.00 90.75 87 TRP A O 1
ATOM 671 N N . GLU A 1 88 ? -5.209 -18.007 -13.233 1.00 88.69 88 GLU A N 1
ATOM 672 C CA . GLU A 1 88 ? -6.331 -17.237 -12.684 1.00 88.69 88 GLU A CA 1
ATOM 673 C C . GLU A 1 88 ? -5.966 -16.575 -11.349 1.00 88.69 88 GLU A C 1
ATOM 675 O O . GLU A 1 88 ? -6.193 -15.378 -11.151 1.00 88.69 88 GLU A O 1
ATOM 680 N N . ALA A 1 89 ? -5.326 -17.316 -10.438 1.00 87.75 89 ALA A N 1
ATOM 681 C CA . ALA A 1 89 ? -4.867 -16.760 -9.168 1.00 87.75 89 ALA A CA 1
ATOM 682 C C . ALA A 1 89 ? -3.819 -15.646 -9.355 1.00 87.75 89 ALA A C 1
ATOM 684 O O . ALA A 1 89 ? -3.812 -14.663 -8.606 1.00 87.75 89 ALA A O 1
ATOM 685 N N . LEU A 1 90 ? -2.924 -15.782 -10.341 1.00 87.19 90 LEU A N 1
ATOM 686 C CA . LEU A 1 90 ? -1.944 -14.754 -10.689 1.00 87.19 90 LEU A CA 1
ATOM 687 C C . LEU A 1 90 ? -2.623 -13.524 -11.292 1.00 87.19 90 LEU A C 1
ATOM 689 O O . LEU A 1 90 ? -2.330 -12.416 -10.852 1.00 87.19 90 LEU A O 1
ATOM 693 N N . GLN A 1 91 ? -3.543 -13.703 -12.240 1.00 86.81 91 GLN A N 1
ATOM 694 C CA . GLN A 1 91 ? -4.321 -12.613 -12.828 1.00 86.81 91 GLN A CA 1
ATOM 695 C C . GLN A 1 91 ? -5.088 -11.848 -11.754 1.00 86.81 91 GLN A C 1
ATOM 697 O O . GLN A 1 91 ? -5.026 -10.623 -11.726 1.00 86.81 91 GLN A O 1
ATOM 702 N N . GLY A 1 92 ? -5.716 -12.557 -10.814 1.00 84.56 92 GLY A N 1
ATOM 703 C CA . GLY A 1 92 ? -6.364 -11.940 -9.662 1.00 84.56 92 GLY A CA 1
ATOM 704 C C . GLY A 1 92 ? -5.395 -11.089 -8.839 1.00 84.56 92 GLY A C 1
ATOM 705 O O . GLY A 1 92 ? -5.718 -9.963 -8.490 1.00 84.56 92 GLY A O 1
ATOM 706 N N . LYS A 1 93 ? -4.176 -11.570 -8.568 1.00 83.75 93 LYS A N 1
ATOM 707 C CA . LYS A 1 93 ? -3.160 -10.772 -7.855 1.00 83.75 93 LYS A CA 1
ATOM 708 C C . LYS A 1 93 ? -2.672 -9.566 -8.656 1.00 83.75 93 LYS A C 1
ATOM 710 O O . LYS A 1 93 ? -2.420 -8.525 -8.063 1.00 83.75 93 LYS A O 1
ATOM 715 N N . LEU A 1 94 ? -2.501 -9.716 -9.968 1.00 83.56 94 LEU A N 1
ATOM 716 C CA . LEU A 1 94 ? -2.056 -8.636 -10.847 1.00 83.56 94 LEU A CA 1
ATOM 717 C C . LEU A 1 94 ? -3.127 -7.552 -10.992 1.00 83.56 94 LEU A C 1
ATOM 719 O O . LEU A 1 94 ? -2.782 -6.377 -10.989 1.00 83.56 94 LEU A O 1
ATOM 723 N N . ALA A 1 95 ? -4.404 -7.932 -11.049 1.00 83.06 95 ALA A N 1
ATOM 724 C CA . ALA A 1 95 ? -5.525 -6.998 -11.111 1.00 83.06 95 ALA A CA 1
ATOM 725 C C . ALA A 1 95 ? -5.637 -6.122 -9.853 1.00 83.06 95 ALA A C 1
ATOM 727 O O . ALA A 1 95 ? -6.059 -4.979 -9.942 1.00 83.06 95 ALA A O 1
ATOM 728 N N . GLU A 1 96 ? -5.220 -6.633 -8.691 1.00 87.94 96 GLU A N 1
ATOM 729 C CA . GLU A 1 96 ? -5.232 -5.875 -7.431 1.00 87.94 96 GLU A CA 1
ATOM 730 C C . GLU A 1 96 ? -3.983 -5.013 -7.222 1.00 87.94 96 GLU A C 1
ATOM 732 O O . GLU A 1 96 ? -3.870 -4.341 -6.193 1.00 87.94 96 GLU A O 1
ATOM 737 N N . ARG A 1 97 ? -3.024 -5.055 -8.156 1.00 89.88 97 ARG A N 1
ATOM 738 C CA . ARG A 1 97 ? -1.801 -4.266 -8.062 1.00 89.88 97 ARG A CA 1
ATOM 739 C C . ARG A 1 97 ? -2.141 -2.788 -8.196 1.00 89.88 97 ARG A C 1
ATOM 741 O O . ARG A 1 97 ? -2.825 -2.387 -9.130 1.00 89.88 97 ARG A O 1
ATOM 748 N N . ILE A 1 98 ? -1.609 -1.987 -7.281 1.00 93.50 98 ILE A N 1
ATOM 749 C CA . ILE A 1 98 ? -1.771 -0.536 -7.325 1.00 93.50 98 ILE A CA 1
ATOM 750 C C . ILE A 1 98 ? -0.745 0.050 -8.291 1.00 93.50 98 ILE A C 1
ATOM 752 O O . ILE A 1 98 ? 0.465 -0.154 -8.131 1.00 93.50 98 ILE A O 1
ATOM 756 N N . GLU A 1 99 ? -1.223 0.807 -9.272 1.00 91.75 99 GLU A N 1
ATOM 757 C CA . GLU A 1 99 ? -0.407 1.432 -10.300 1.00 91.75 99 GLU A CA 1
ATOM 758 C C . GLU A 1 99 ? -0.366 2.955 -10.138 1.00 91.75 99 GLU A C 1
ATOM 760 O O . GLU A 1 99 ? -1.363 3.638 -9.884 1.00 91.75 99 GLU A O 1
ATOM 765 N N . ILE A 1 100 ? 0.838 3.511 -10.301 1.00 93.62 100 ILE A N 1
ATOM 766 C CA . ILE A 1 100 ? 1.008 4.962 -10.370 1.00 93.62 100 ILE A CA 1
ATOM 767 C C . ILE A 1 100 ? 0.523 5.435 -11.742 1.00 93.62 100 ILE A C 1
ATOM 769 O O . ILE A 1 100 ? 0.949 4.894 -12.760 1.00 93.62 100 ILE A O 1
ATOM 773 N N . GLY A 1 101 ? -0.331 6.453 -11.756 1.00 93.88 101 GLY A N 1
ATOM 774 C CA . GLY A 1 101 ? -1.036 6.963 -12.929 1.00 93.88 101 GLY A CA 1
ATOM 775 C C . GLY A 1 101 ? -2.463 6.427 -13.081 1.00 93.88 101 GLY A C 1
ATOM 776 O O . GLY A 1 101 ? -3.191 6.947 -13.921 1.00 93.88 101 GLY A O 1
ATOM 777 N N . ARG A 1 102 ? -2.872 5.437 -12.271 1.00 93.88 102 ARG A N 1
ATOM 778 C CA . ARG A 1 102 ? -4.224 4.858 -12.293 1.00 93.88 102 ARG A CA 1
ATOM 779 C C . ARG A 1 102 ? -4.940 5.036 -10.952 1.00 93.88 102 ARG A C 1
ATOM 781 O O . ARG A 1 102 ? -5.759 5.937 -10.832 1.00 93.88 102 ARG A O 1
ATOM 788 N N . GLU A 1 103 ? -4.605 4.253 -9.927 1.00 96.38 103 GLU A N 1
ATOM 789 C CA . GLU A 1 103 ? -5.214 4.375 -8.588 1.00 96.38 103 GLU A CA 1
ATOM 790 C C . GLU A 1 103 ? -4.548 5.457 -7.728 1.00 96.38 103 GLU A C 1
ATOM 792 O O . GLU A 1 103 ? -5.168 6.042 -6.838 1.00 96.38 103 GLU A O 1
ATOM 797 N N . ILE A 1 104 ? -3.260 5.710 -7.976 1.00 97.00 104 ILE A N 1
ATOM 798 C CA . ILE A 1 104 ? -2.509 6.820 -7.388 1.00 97.00 104 ILE A CA 1
ATOM 799 C C . ILE A 1 104 ? -1.988 7.665 -8.540 1.00 97.00 104 ILE A C 1
ATOM 801 O O . ILE A 1 104 ? -1.057 7.248 -9.222 1.00 97.00 104 ILE A O 1
ATOM 805 N N . LEU A 1 105 ? -2.558 8.846 -8.772 1.00 96.31 105 LEU A N 1
ATOM 806 C CA . LEU A 1 105 ? -2.273 9.608 -9.995 1.00 96.31 105 LEU A CA 1
ATOM 807 C C . LEU A 1 105 ? -0.826 10.107 -10.054 1.00 96.31 105 LEU A C 1
ATOM 809 O O . LEU A 1 105 ? -0.209 10.102 -11.116 1.00 96.31 105 LEU A O 1
ATOM 813 N N . GLU A 1 106 ? -0.262 10.495 -8.911 1.00 97.12 106 GLU A N 1
ATOM 814 C CA . GLU A 1 106 ? 1.106 10.997 -8.823 1.00 97.12 106 GLU A CA 1
ATOM 815 C C . GLU A 1 106 ? 1.833 10.438 -7.593 1.00 97.12 106 GLU A C 1
ATOM 817 O O . GLU A 1 106 ? 1.305 10.452 -6.480 1.00 97.12 106 GLU A O 1
ATOM 822 N N . LEU A 1 107 ? 3.080 9.993 -7.776 1.00 95.88 107 LEU A N 1
ATOM 823 C CA . LEU A 1 107 ? 3.998 9.653 -6.686 1.00 95.88 107 LEU A CA 1
ATOM 824 C C . LEU A 1 107 ? 5.104 10.708 -6.601 1.00 95.88 107 LEU A C 1
ATOM 826 O O . LEU A 1 107 ? 5.850 10.904 -7.559 1.00 95.88 107 LEU A O 1
ATOM 830 N N . ARG A 1 108 ? 5.253 11.331 -5.432 1.00 94.69 108 ARG A N 1
ATOM 831 C CA . ARG A 1 108 ? 6.340 12.265 -5.112 1.00 94.69 108 ARG A CA 1
ATOM 832 C C . ARG A 1 108 ? 7.265 11.674 -4.055 1.00 94.69 108 ARG A C 1
ATOM 834 O O . ARG A 1 108 ? 6.838 10.906 -3.198 1.00 94.69 108 ARG A O 1
ATOM 841 N N . GLY A 1 109 ? 8.532 12.075 -4.096 1.00 89.44 109 GLY A N 1
ATOM 842 C CA . GLY A 1 109 ? 9.566 11.595 -3.179 1.00 89.44 109 GLY A CA 1
ATOM 843 C C . GLY A 1 109 ? 10.536 10.609 -3.826 1.00 89.44 109 GLY A C 1
ATOM 844 O O . GLY A 1 109 ? 10.346 10.153 -4.954 1.00 89.44 109 GLY A O 1
ATOM 845 N N . ARG A 1 110 ? 11.626 10.309 -3.117 1.00 86.38 110 ARG A N 1
ATOM 846 C CA . ARG A 1 110 ? 12.684 9.407 -3.592 1.00 86.38 110 ARG A CA 1
ATOM 847 C C . ARG A 1 110 ? 12.697 8.145 -2.742 1.00 86.38 110 ARG A C 1
ATOM 849 O O . ARG A 1 110 ? 13.154 8.171 -1.607 1.00 86.38 110 ARG A O 1
ATOM 856 N N . VAL A 1 111 ? 12.229 7.047 -3.324 1.00 90.69 111 VAL A N 1
ATOM 857 C CA . VAL A 1 111 ? 12.329 5.691 -2.770 1.00 90.69 111 VAL A CA 1
ATOM 858 C C . VAL A 1 111 ? 12.762 4.725 -3.865 1.00 90.69 111 VAL A C 1
ATOM 860 O O . VAL A 1 111 ? 12.508 4.964 -5.049 1.00 90.69 111 VAL A O 1
ATOM 863 N N . SER A 1 112 ? 13.410 3.624 -3.494 1.00 93.06 112 SER A N 1
ATOM 864 C CA . SER A 1 112 ? 13.722 2.564 -4.455 1.00 93.06 112 SER A CA 1
ATOM 865 C C . SER A 1 112 ? 12.444 1.875 -4.954 1.00 93.06 112 SER A C 1
ATOM 867 O O . SER A 1 112 ? 11.411 1.860 -4.279 1.00 93.06 112 SER A O 1
ATOM 869 N N . ALA A 1 113 ? 12.517 1.227 -6.121 1.00 88.88 113 ALA A N 1
ATOM 870 C CA . ALA A 1 113 ? 11.392 0.461 -6.666 1.00 88.88 113 ALA A CA 1
ATOM 871 C C . ALA A 1 113 ? 10.897 -0.626 -5.692 1.00 88.88 113 ALA A C 1
ATOM 873 O O . ALA A 1 113 ? 9.695 -0.820 -5.532 1.00 88.88 113 ALA A O 1
ATOM 874 N N . ARG A 1 114 ? 11.821 -1.287 -4.981 1.00 90.88 114 ARG A N 1
ATOM 875 C CA . ARG A 1 114 ? 11.507 -2.330 -3.996 1.00 90.88 114 ARG A CA 1
ATOM 876 C C . ARG A 1 114 ? 10.772 -1.784 -2.769 1.00 90.88 114 ARG A C 1
ATOM 878 O O . ARG A 1 114 ? 9.940 -2.492 -2.199 1.00 90.88 114 ARG A O 1
ATOM 885 N N . GLU A 1 115 ? 11.114 -0.581 -2.321 1.00 94.19 115 GLU A N 1
ATOM 886 C CA . GLU A 1 115 ? 10.453 0.067 -1.183 1.00 94.19 115 GLU A CA 1
ATOM 887 C C . GLU A 1 115 ? 9.060 0.540 -1.563 1.00 94.19 115 GLU A C 1
ATOM 889 O O . GLU A 1 115 ? 8.105 0.222 -0.857 1.00 94.19 115 GLU A O 1
ATOM 894 N N . LYS A 1 116 ? 8.938 1.198 -2.722 1.00 93.88 116 LYS A N 1
ATOM 895 C CA . LYS A 1 116 ? 7.651 1.590 -3.299 1.00 93.88 116 LYS A CA 1
ATOM 896 C C . LYS A 1 116 ? 6.697 0.397 -3.368 1.00 93.88 116 LYS A C 1
AT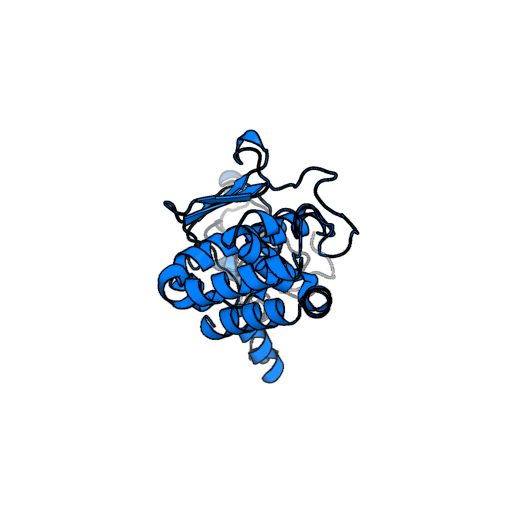OM 898 O O . LYS A 1 116 ? 5.615 0.452 -2.795 1.00 93.88 116 LYS A O 1
ATOM 903 N N . ASP A 1 117 ? 7.121 -0.698 -3.995 1.00 92.00 117 ASP A N 1
ATOM 904 C CA . ASP A 1 117 ? 6.286 -1.892 -4.155 1.00 92.00 117 ASP A CA 1
ATOM 905 C C . ASP A 1 117 ? 5.867 -2.492 -2.803 1.00 92.00 117 ASP A C 1
ATOM 907 O O . ASP A 1 117 ? 4.745 -2.961 -2.639 1.00 92.00 117 ASP A O 1
ATOM 911 N N . GLN A 1 118 ? 6.747 -2.477 -1.799 1.00 93.44 118 GLN A N 1
ATOM 912 C CA . GLN A 1 118 ? 6.404 -2.979 -0.468 1.00 93.44 118 GLN A CA 1
ATOM 913 C C . GLN A 1 118 ? 5.444 -2.062 0.304 1.00 93.44 118 GLN A C 1
ATOM 915 O O . GLN A 1 118 ? 4.613 -2.575 1.053 1.00 93.44 118 GLN A O 1
ATOM 920 N N . ILE A 1 119 ? 5.545 -0.742 0.130 1.00 95.25 119 ILE A N 1
ATOM 921 C CA . ILE A 1 119 ? 4.614 0.225 0.722 1.00 95.25 119 ILE A CA 1
ATOM 922 C C . ILE A 1 119 ? 3.227 0.062 0.082 1.00 95.25 119 ILE A C 1
ATOM 924 O O . ILE A 1 119 ? 2.240 -0.113 0.798 1.00 95.25 119 ILE A O 1
ATOM 928 N N . LEU A 1 120 ? 3.157 0.031 -1.255 1.00 95.44 120 LEU A N 1
ATOM 929 C CA . LEU A 1 120 ? 1.896 -0.075 -2.001 1.00 95.44 120 LEU A CA 1
ATOM 930 C C . LEU A 1 120 ? 1.167 -1.404 -1.768 1.00 95.44 120 LEU A C 1
ATOM 932 O O . LEU A 1 120 ? -0.062 -1.414 -1.691 1.00 95.44 120 LEU A O 1
ATOM 936 N N . ARG A 1 121 ? 1.898 -2.498 -1.504 1.00 92.50 121 ARG A N 1
ATOM 937 C CA . ARG A 1 121 ? 1.323 -3.783 -1.059 1.00 92.50 121 ARG A CA 1
ATOM 938 C C . ARG A 1 121 ? 0.395 -3.669 0.153 1.00 92.50 121 ARG A C 1
ATOM 940 O O . ARG A 1 121 ? -0.441 -4.554 0.371 1.00 92.50 121 ARG A O 1
ATOM 947 N N . GLY A 1 122 ? 0.531 -2.617 0.965 1.00 94.12 122 GLY A N 1
ATOM 948 C CA . GLY A 1 122 ? -0.424 -2.301 2.025 1.00 94.12 122 GLY A CA 1
ATOM 949 C C . GLY A 1 122 ? -1.851 -2.166 1.486 1.00 94.12 122 GLY A C 1
ATOM 950 O O . GLY A 1 122 ? -2.749 -2.841 1.989 1.00 94.12 122 GLY A O 1
ATOM 951 N N . LEU A 1 123 ? -2.031 -1.389 0.417 1.00 96.12 123 LEU A N 1
ATOM 952 C CA . LEU A 1 123 ? -3.324 -1.125 -0.220 1.00 96.12 123 LEU A CA 1
ATOM 953 C C . LEU A 1 123 ? -3.826 -2.316 -1.046 1.00 96.12 123 LEU A C 1
ATOM 955 O O . LEU A 1 123 ? -4.994 -2.675 -0.931 1.00 96.12 123 LEU A O 1
ATOM 959 N N . GLU A 1 124 ? -2.944 -2.997 -1.787 1.00 93.38 124 GLU A N 1
ATOM 960 C CA . GLU A 1 124 ? -3.305 -4.147 -2.644 1.00 93.38 124 GLU A CA 1
ATOM 961 C C . GLU A 1 124 ? -4.075 -5.236 -1.874 1.00 93.38 124 GLU A C 1
ATOM 963 O O . GLU A 1 124 ? -5.041 -5.820 -2.359 1.00 93.38 124 GLU A O 1
ATOM 968 N N . GLY A 1 125 ? -3.705 -5.487 -0.613 1.00 87.94 125 GLY A N 1
ATOM 969 C CA . GLY A 1 125 ? -4.382 -6.502 0.204 1.00 87.94 125 GLY A CA 1
ATOM 970 C C . GLY A 1 125 ? -5.775 -6.109 0.714 1.00 87.94 125 GLY A C 1
ATOM 971 O O . GLY A 1 125 ? -6.447 -6.954 1.306 1.00 87.94 125 GLY A O 1
ATOM 972 N N . LEU A 1 126 ? -6.222 -4.866 0.504 1.00 94.25 126 LEU A N 1
ATOM 973 C CA . LEU A 1 126 ? -7.619 -4.469 0.716 1.00 94.25 126 LEU A CA 1
ATOM 974 C C . LEU A 1 126 ? -8.519 -4.944 -0.433 1.00 94.25 126 LEU A C 1
ATOM 976 O O . LEU A 1 126 ? -9.701 -5.221 -0.194 1.00 94.25 126 LEU A O 1
ATOM 980 N N . ARG A 1 127 ? -7.923 -5.140 -1.621 1.00 93.69 127 ARG A N 1
ATOM 981 C CA . ARG A 1 127 ? -8.583 -5.516 -2.874 1.00 93.69 127 ARG A CA 1
ATOM 982 C C . ARG A 1 127 ? -9.595 -4.475 -3.340 1.00 93.69 127 ARG A C 1
ATOM 984 O O . ARG A 1 127 ? -10.772 -4.771 -3.468 1.00 93.69 127 ARG A O 1
ATOM 991 N N . LEU A 1 128 ? -9.149 -3.229 -3.460 1.00 94.69 128 LEU A N 1
ATOM 992 C CA . LEU A 1 128 ? -9.996 -2.086 -3.819 1.00 94.69 128 LEU A CA 1
ATOM 993 C C . LEU A 1 128 ? -9.524 -1.394 -5.102 1.00 94.69 128 LEU A C 1
ATOM 995 O O . LEU A 1 128 ? -9.892 -0.250 -5.334 1.00 94.69 128 LEU A O 1
ATOM 999 N N . SER A 1 129 ? -8.723 -2.074 -5.926 1.00 92.88 129 SER A N 1
ATOM 1000 C CA . SER A 1 129 ? -8.175 -1.546 -7.188 1.00 92.88 129 SER A CA 1
ATOM 1001 C C . SER A 1 129 ? -9.247 -0.853 -8.043 1.00 92.88 129 SER A C 1
ATOM 1003 O O . SER A 1 129 ? -9.176 0.352 -8.262 1.00 92.88 129 SER A O 1
ATOM 1005 N N . ARG A 1 130 ? -10.323 -1.571 -8.393 1.00 92.62 130 ARG A N 1
ATOM 1006 C CA . ARG A 1 130 ? -11.451 -1.041 -9.189 1.00 92.62 130 ARG A CA 1
ATOM 1007 C C . ARG A 1 130 ? -12.154 0.163 -8.564 1.00 92.62 130 ARG A C 1
ATOM 1009 O O . ARG A 1 130 ? -12.592 1.062 -9.276 1.00 92.62 130 ARG A O 1
ATOM 1016 N N . TRP A 1 131 ? -12.291 0.183 -7.242 1.00 94.69 131 TRP A N 1
ATOM 1017 C CA . TRP A 1 131 ? -12.900 1.316 -6.548 1.00 94.69 131 TRP A CA 1
ATOM 1018 C C . TRP A 1 131 ? -11.974 2.531 -6.539 1.00 94.69 131 TRP A C 1
ATOM 1020 O O . TRP A 1 131 ? -12.432 3.652 -6.748 1.00 94.69 131 TRP A O 1
ATOM 1030 N N . MET A 1 132 ? -10.671 2.308 -6.352 1.00 95.88 132 MET A N 1
ATOM 1031 C CA . MET A 1 132 ? -9.651 3.354 -6.394 1.00 95.88 132 MET A CA 1
ATOM 1032 C C . MET A 1 132 ? -9.462 3.931 -7.800 1.00 95.88 132 MET A C 1
ATOM 1034 O O . MET A 1 132 ? -9.093 5.089 -7.920 1.00 95.88 132 MET A O 1
ATOM 1038 N N . GLU A 1 133 ? -9.752 3.185 -8.868 1.00 93.88 133 GLU A N 1
ATOM 1039 C CA . GLU A 1 133 ? -9.812 3.759 -10.223 1.00 93.88 133 GLU A CA 1
ATOM 1040 C C . GLU A 1 133 ? -10.882 4.859 -10.331 1.00 93.88 133 GLU A C 1
ATOM 1042 O O . GLU A 1 133 ? -10.681 5.865 -11.008 1.00 93.88 133 GLU A O 1
ATOM 1047 N N . GLN A 1 134 ? -12.010 4.691 -9.635 1.00 94.06 134 GLN A N 1
ATOM 1048 C CA . GLN A 1 134 ? -13.107 5.667 -9.599 1.00 94.06 134 GLN A CA 1
ATOM 1049 C C . GLN A 1 134 ? -12.894 6.745 -8.527 1.00 94.06 134 GLN A C 1
ATOM 1051 O O . GLN A 1 134 ? -13.416 7.852 -8.643 1.00 94.06 134 GLN A O 1
ATOM 1056 N N . ASN A 1 135 ? -12.114 6.425 -7.494 1.00 94.94 135 ASN A N 1
ATOM 1057 C CA . ASN A 1 135 ? -11.798 7.284 -6.357 1.00 94.94 135 ASN A CA 1
ATOM 1058 C C . ASN A 1 135 ? -10.277 7.303 -6.135 1.00 94.94 135 ASN A C 1
ATOM 1060 O O . ASN A 1 135 ? -9.782 6.698 -5.179 1.00 94.94 135 ASN A O 1
ATOM 1064 N N . PRO A 1 136 ? -9.511 7.930 -7.042 1.00 96.69 136 PRO A N 1
ATOM 1065 C CA . PRO A 1 136 ? -8.063 7.848 -6.986 1.00 96.69 136 PRO A CA 1
ATOM 1066 C C . PRO A 1 136 ? -7.490 8.728 -5.876 1.00 96.69 136 PRO A C 1
ATOM 1068 O O . PRO A 1 136 ? -7.979 9.823 -5.584 1.00 96.69 136 PRO A O 1
ATOM 1071 N N . ILE A 1 137 ? -6.361 8.290 -5.320 1.00 97.62 137 ILE A N 1
ATOM 1072 C CA . ILE A 1 137 ? -5.500 9.175 -4.536 1.00 97.62 137 ILE A CA 1
ATOM 1073 C C . ILE A 1 137 ? -4.789 10.090 -5.531 1.00 97.62 137 ILE A C 1
ATOM 1075 O O . ILE A 1 137 ? -4.071 9.629 -6.421 1.00 97.62 137 ILE A O 1
ATOM 1079 N N . ARG A 1 138 ? -4.944 11.403 -5.374 1.00 97.50 138 ARG A N 1
ATOM 1080 C CA . ARG A 1 138 ? -4.356 12.363 -6.313 1.00 97.50 138 ARG A CA 1
ATOM 1081 C C . ARG A 1 138 ? -2.835 12.368 -6.237 1.00 97.50 138 ARG A C 1
ATOM 1083 O O . ARG A 1 138 ? -2.156 12.356 -7.259 1.00 97.50 138 ARG A O 1
ATOM 1090 N N . THR A 1 139 ? -2.296 12.381 -5.024 1.00 97.81 139 THR A N 1
ATOM 1091 C CA . THR A 1 139 ? -0.850 12.388 -4.812 1.00 97.81 139 THR A CA 1
ATOM 1092 C C . THR A 1 139 ? -0.492 11.552 -3.595 1.00 97.81 139 THR A C 1
ATOM 1094 O O . THR A 1 139 ? -1.043 11.751 -2.516 1.00 97.81 139 THR A O 1
ATOM 1097 N N . LEU A 1 140 ? 0.467 10.643 -3.757 1.00 97.50 140 LEU A N 1
ATOM 1098 C CA . LEU A 1 140 ? 1.191 10.023 -2.654 1.00 97.50 140 LEU A CA 1
ATOM 1099 C C . LEU A 1 140 ? 2.575 10.667 -2.575 1.00 97.50 140 LEU A C 1
ATOM 1101 O O . LEU A 1 140 ? 3.390 10.508 -3.477 1.00 97.50 140 LEU A O 1
ATOM 1105 N N . GLU A 1 141 ? 2.857 11.393 -1.504 1.00 96.12 141 GLU A N 1
ATOM 1106 C CA . GLU A 1 141 ? 4.167 11.982 -1.245 1.00 96.12 141 GLU A CA 1
ATOM 1107 C C . GLU A 1 141 ? 4.882 11.197 -0.145 1.00 96.12 141 GLU A C 1
ATOM 1109 O O . GLU A 1 141 ? 4.408 11.107 0.986 1.00 96.12 141 GLU A O 1
ATOM 1114 N N . ILE A 1 142 ? 6.048 10.643 -0.476 1.00 95.94 142 ILE A N 1
ATOM 1115 C CA . ILE A 1 142 ? 6.922 9.963 0.476 1.00 95.94 142 ILE A CA 1
ATOM 1116 C C . ILE A 1 142 ? 8.053 10.912 0.874 1.00 95.94 142 ILE A C 1
ATOM 1118 O O . ILE A 1 142 ? 9.013 11.125 0.131 1.00 95.94 142 ILE A O 1
ATOM 1122 N N . ALA A 1 143 ? 7.918 11.481 2.065 1.00 93.19 143 ALA A N 1
ATOM 1123 C CA . ALA A 1 143 ? 8.842 12.437 2.647 1.00 93.19 143 ALA A CA 1
ATOM 1124 C C . ALA A 1 143 ? 9.922 11.737 3.476 1.00 93.19 143 ALA A C 1
ATOM 1126 O O . ALA A 1 143 ? 9.641 10.797 4.220 1.00 93.19 143 ALA A O 1
ATOM 1127 N N . SER A 1 144 ? 11.153 12.247 3.412 1.00 90.31 144 SER A N 1
ATOM 1128 C CA . SER A 1 144 ? 12.308 11.657 4.102 1.00 90.31 144 SER A CA 1
ATOM 1129 C C . SER A 1 144 ? 12.619 12.289 5.464 1.00 90.31 144 SER A C 1
ATOM 1131 O O . SER A 1 144 ? 13.592 11.904 6.108 1.00 90.31 144 SER A O 1
ATOM 1133 N N . ASN A 1 145 ? 11.840 13.283 5.906 1.00 86.56 145 ASN A N 1
ATOM 1134 C CA . ASN A 1 145 ? 11.997 13.939 7.207 1.00 86.56 145 ASN A CA 1
ATOM 1135 C C . ASN A 1 145 ? 10.668 14.510 7.740 1.00 86.56 145 ASN A C 1
ATOM 1137 O O . ASN A 1 145 ? 9.713 14.704 6.991 1.00 86.56 145 ASN A O 1
ATOM 1141 N N . LEU A 1 146 ? 10.629 14.806 9.045 1.00 79.25 146 LEU A N 1
ATOM 1142 C CA . LEU A 1 146 ? 9.424 15.256 9.759 1.00 79.25 146 LEU A CA 1
ATOM 1143 C C . LEU A 1 146 ? 8.960 16.674 9.403 1.00 79.25 146 LEU A C 1
ATOM 1145 O O . LEU A 1 146 ? 7.763 16.958 9.465 1.00 79.25 146 LEU A O 1
ATOM 1149 N N . ALA A 1 147 ? 9.887 17.558 9.018 1.00 82.38 147 ALA A N 1
ATOM 1150 C CA . ALA A 1 147 ? 9.553 18.932 8.642 1.00 82.38 147 ALA A CA 1
ATOM 1151 C C . ALA A 1 147 ? 8.618 18.960 7.421 1.00 82.38 147 ALA A C 1
ATOM 1153 O O . ALA A 1 147 ? 7.733 19.807 7.329 1.00 82.38 147 ALA A O 1
ATOM 1154 N N . GLN A 1 148 ? 8.765 17.983 6.524 1.00 79.75 148 GLN A N 1
ATOM 1155 C CA . GLN A 1 148 ? 7.899 17.802 5.360 1.00 79.75 148 GLN A CA 1
ATOM 1156 C C . GLN A 1 148 ? 6.515 17.211 5.709 1.00 79.75 148 GLN A C 1
ATOM 1158 O O . GLN A 1 148 ? 5.584 17.350 4.918 1.00 79.75 148 GLN A O 1
ATOM 1163 N N . THR A 1 149 ? 6.325 16.593 6.886 1.00 73.75 149 THR A N 1
ATOM 1164 C CA . THR A 1 149 ? 5.123 15.791 7.210 1.00 73.75 149 THR A CA 1
ATOM 1165 C C . THR A 1 149 ? 4.221 16.361 8.306 1.00 73.75 149 THR A C 1
ATOM 1167 O O . THR A 1 149 ? 3.534 15.608 8.995 1.00 73.75 149 THR A O 1
ATOM 1170 N N . ARG A 1 150 ? 4.188 17.685 8.517 1.00 80.75 150 ARG A N 1
ATOM 1171 C CA . ARG A 1 150 ? 3.447 18.306 9.645 1.00 80.75 150 ARG A CA 1
ATOM 1172 C C . ARG A 1 150 ? 3.776 17.637 11.000 1.00 80.75 150 ARG A C 1
ATOM 1174 O O . ARG A 1 150 ? 2.911 17.531 11.868 1.00 80.75 150 ARG A O 1
ATOM 1181 N N . ASN A 1 151 ? 5.011 17.148 11.174 1.00 77.81 151 ASN A N 1
ATOM 1182 C CA . ASN A 1 151 ? 5.479 16.372 12.335 1.00 77.81 151 ASN A CA 1
ATOM 1183 C C . ASN A 1 151 ? 4.699 15.074 12.630 1.00 77.81 151 ASN A C 1
ATOM 1185 O O . ASN A 1 151 ? 4.794 14.517 13.727 1.00 77.81 151 ASN A O 1
ATOM 1189 N N . ARG A 1 152 ? 3.941 14.561 11.659 1.00 85.38 152 ARG A N 1
ATOM 1190 C CA . ARG A 1 152 ? 3.226 13.285 11.747 1.00 85.38 152 ARG A CA 1
ATOM 1191 C C . ARG A 1 152 ? 3.931 12.230 10.909 1.00 85.38 152 ARG A C 1
ATOM 1193 O O . ARG A 1 152 ? 4.782 12.525 10.075 1.00 85.38 152 ARG A O 1
ATOM 1200 N N . MET A 1 153 ? 3.585 10.972 11.148 1.00 94.38 153 MET A N 1
ATOM 1201 C CA . MET A 1 153 ? 4.119 9.867 10.350 1.00 94.38 153 MET A CA 1
ATOM 1202 C C . MET A 1 153 ? 3.362 9.676 9.031 1.00 94.38 153 MET A C 1
ATOM 1204 O O . MET A 1 153 ? 3.887 9.067 8.103 1.00 94.38 153 MET A O 1
ATOM 1208 N N . GLY A 1 154 ? 2.133 10.182 8.984 1.00 94.75 154 GLY A N 1
ATOM 1209 C CA . GLY A 1 154 ? 1.254 10.228 7.832 1.00 94.75 154 GLY A CA 1
ATOM 1210 C C . GLY A 1 154 ? 0.258 11.375 8.000 1.00 94.75 154 GLY A C 1
ATOM 1211 O O . GLY A 1 154 ? 0.039 11.840 9.125 1.00 94.75 154 GLY A O 1
ATOM 1212 N N . ASP A 1 155 ? -0.261 11.873 6.885 1.00 95.06 155 ASP A N 1
ATOM 1213 C CA . ASP A 1 155 ? -1.280 12.923 6.836 1.00 95.06 155 ASP A CA 1
ATOM 1214 C C . ASP A 1 155 ? -2.089 12.768 5.547 1.00 95.06 155 ASP A C 1
ATOM 1216 O O . ASP A 1 155 ? -1.516 12.791 4.455 1.00 95.06 155 ASP A O 1
ATOM 1220 N N . TYR A 1 156 ? -3.405 12.634 5.671 1.00 96.19 156 TYR A N 1
ATOM 1221 C CA . TYR A 1 156 ? -4.335 12.743 4.555 1.00 96.19 156 TYR A CA 1
ATOM 1222 C C . TYR A 1 156 ? -4.963 14.139 4.496 1.00 96.19 156 TYR A C 1
ATOM 1224 O O . TYR A 1 156 ? -5.549 14.624 5.466 1.00 96.19 156 TYR A O 1
ATOM 1232 N N . ASP A 1 157 ? -4.887 14.774 3.328 1.00 95.19 157 ASP A N 1
ATOM 1233 C CA . ASP A 1 157 ? -5.549 16.043 3.046 1.00 95.19 157 ASP A CA 1
ATOM 1234 C C . ASP A 1 157 ? -6.801 15.812 2.191 1.00 95.19 157 ASP A C 1
ATOM 1236 O O . ASP A 1 157 ? -6.722 15.489 1.004 1.00 95.19 157 ASP A O 1
ATOM 1240 N N . ARG A 1 158 ? -7.975 16.017 2.798 1.00 93.12 158 ARG A N 1
ATOM 1241 C CA . ARG A 1 158 ? -9.277 15.784 2.153 1.00 93.12 158 ARG A CA 1
ATOM 1242 C C . ARG A 1 158 ? -9.579 16.706 0.970 1.00 93.12 158 ARG A C 1
ATOM 1244 O O . ARG A 1 158 ? -10.371 16.332 0.117 1.00 93.12 158 ARG A O 1
ATOM 1251 N N . LEU A 1 159 ? -9.005 17.912 0.928 1.00 93.19 159 LEU A N 1
ATOM 1252 C CA . LEU A 1 159 ? -9.294 18.882 -0.135 1.00 93.19 159 LEU A CA 1
ATOM 1253 C C . LEU A 1 159 ? -8.511 18.548 -1.401 1.00 93.19 159 LEU A C 1
ATOM 1255 O O . LEU A 1 159 ? -9.000 18.730 -2.511 1.00 93.19 159 LEU A O 1
ATOM 1259 N N . THR A 1 160 ? -7.287 18.061 -1.221 1.00 95.19 160 THR A N 1
ATOM 1260 C CA . THR A 1 160 ? -6.381 17.724 -2.324 1.00 95.19 160 THR A CA 1
ATOM 1261 C C . THR A 1 160 ? -6.329 16.229 -2.623 1.00 95.19 160 THR A C 1
ATOM 1263 O O . THR A 1 160 ? -5.655 15.841 -3.574 1.00 95.19 160 THR A O 1
ATOM 1266 N N . GLN A 1 161 ? -7.004 15.398 -1.819 1.00 96.38 161 GLN A N 1
ATOM 1267 C CA . GLN A 1 161 ? -6.955 13.931 -1.870 1.00 96.38 161 GLN A CA 1
ATOM 1268 C C . GLN A 1 161 ? -5.514 13.406 -1.893 1.00 96.38 161 GLN A C 1
ATOM 1270 O O . GLN A 1 161 ? -5.170 12.485 -2.636 1.00 96.38 161 GLN A O 1
ATOM 1275 N N . SER A 1 162 ? -4.650 14.052 -1.112 1.00 96.69 162 SER A N 1
ATOM 1276 C CA . SER A 1 162 ? -3.221 13.765 -1.076 1.00 96.69 162 SER A CA 1
ATOM 1277 C C . SER A 1 162 ? -2.850 13.079 0.229 1.00 96.69 162 SER A C 1
ATOM 1279 O O . SER A 1 162 ? -3.292 13.490 1.301 1.00 96.69 162 SER A O 1
ATOM 1281 N N . ILE A 1 163 ? -2.015 12.048 0.136 1.00 97.19 163 ILE A N 1
ATOM 1282 C CA . ILE A 1 163 ? -1.428 11.360 1.282 1.00 97.19 163 ILE A CA 1
ATOM 1283 C C . ILE A 1 163 ? 0.045 11.737 1.354 1.00 97.19 163 ILE A C 1
ATOM 1285 O O . ILE A 1 163 ? 0.797 11.514 0.407 1.00 97.19 163 ILE A O 1
ATOM 1289 N N . ARG A 1 164 ? 0.474 12.249 2.505 1.00 96.31 164 ARG A N 1
ATOM 1290 C CA . ARG A 1 164 ? 1.889 12.348 2.867 1.00 96.31 164 ARG A CA 1
ATOM 1291 C C . ARG A 1 164 ? 2.260 11.216 3.800 1.00 96.31 164 ARG A C 1
ATOM 1293 O O . ARG A 1 164 ? 1.535 10.931 4.747 1.00 96.31 164 ARG A O 1
ATOM 1300 N N . LEU A 1 165 ? 3.413 10.610 3.558 1.00 95.81 165 LEU A N 1
ATOM 1301 C CA . LEU A 1 165 ? 3.944 9.493 4.325 1.00 95.81 165 LEU A CA 1
ATOM 1302 C C . LEU A 1 165 ? 5.404 9.759 4.690 1.00 95.81 165 LEU A C 1
ATOM 1304 O O . LEU A 1 165 ? 6.210 10.085 3.824 1.00 95.81 165 LEU A O 1
ATOM 1308 N N . LEU A 1 166 ? 5.763 9.573 5.960 1.00 95.88 166 LEU A N 1
ATOM 1309 C CA . LEU A 1 166 ? 7.154 9.632 6.401 1.00 95.88 166 LEU A CA 1
ATOM 1310 C C . LEU A 1 166 ? 7.848 8.284 6.178 1.00 95.88 166 LEU A C 1
ATOM 1312 O O . LEU A 1 166 ? 7.503 7.287 6.824 1.00 95.88 166 LEU A O 1
ATOM 1316 N N . TYR A 1 167 ? 8.870 8.268 5.325 1.00 95.69 167 TYR A N 1
ATOM 1317 C CA . TYR A 1 167 ? 9.764 7.128 5.154 1.00 95.69 167 TYR A CA 1
ATOM 1318 C C . TYR A 1 167 ? 11.189 7.580 4.752 1.00 95.69 167 TYR A C 1
ATOM 1320 O O . TYR A 1 167 ? 11.329 8.365 3.815 1.00 95.69 167 TYR A O 1
ATOM 1328 N N . PRO A 1 168 ? 12.256 7.070 5.404 1.00 93.62 168 PRO A N 1
ATOM 1329 C CA . PRO A 1 168 ? 12.245 6.012 6.414 1.00 93.62 168 PRO A CA 1
ATOM 1330 C C . PRO A 1 168 ? 11.617 6.450 7.741 1.00 93.62 168 PRO A C 1
ATOM 1332 O O . PRO A 1 168 ? 11.636 7.620 8.121 1.00 93.62 168 PRO A O 1
ATOM 1335 N N . ARG A 1 169 ? 11.019 5.485 8.444 1.00 93.38 169 ARG A N 1
ATOM 1336 C CA . ARG A 1 169 ? 10.445 5.712 9.773 1.00 93.38 169 ARG A CA 1
ATOM 1337 C C . ARG A 1 169 ? 11.567 5.877 10.806 1.00 93.38 169 ARG A C 1
ATOM 1339 O O . ARG A 1 169 ? 12.478 5.050 10.797 1.00 93.38 169 ARG A O 1
ATOM 1346 N N . PRO A 1 170 ? 11.485 6.865 11.721 1.00 93.12 170 PRO A N 1
ATOM 1347 C CA . PRO A 1 170 ? 12.463 7.023 12.794 1.00 93.12 170 PRO A CA 1
ATOM 1348 C C . PRO A 1 170 ? 12.603 5.751 13.636 1.00 93.12 170 PRO A C 1
ATOM 1350 O O . PRO A 1 170 ? 11.611 5.045 13.866 1.00 93.12 170 PRO A O 1
ATOM 1353 N N . GLU A 1 171 ? 13.810 5.472 14.122 1.00 92.94 171 GLU A N 1
ATOM 1354 C CA . GLU A 1 171 ? 14.048 4.381 15.071 1.00 92.94 171 GLU A CA 1
ATOM 1355 C C . GLU A 1 171 ? 13.189 4.551 16.335 1.00 92.94 171 GLU A C 1
ATOM 1357 O O . GLU A 1 171 ? 12.850 5.665 16.736 1.00 92.94 171 GLU A O 1
ATOM 1362 N N . GLY A 1 172 ? 12.744 3.434 16.916 1.00 92.81 172 GLY A N 1
ATOM 1363 C CA . GLY A 1 172 ? 11.820 3.430 18.057 1.00 92.81 172 GLY A CA 1
ATOM 1364 C C . GLY A 1 172 ? 10.370 3.823 17.729 1.00 92.81 172 GLY A C 1
ATOM 1365 O O . GLY A 1 172 ? 9.512 3.774 18.606 1.00 92.81 172 GLY A O 1
ATOM 1366 N N . SER A 1 173 ? 10.053 4.188 16.477 1.00 94.56 173 SER A N 1
ATOM 1367 C CA . SER A 1 173 ? 8.672 4.492 16.053 1.00 94.56 173 SER A CA 1
ATOM 1368 C C . SER A 1 173 ? 7.886 3.279 15.527 1.00 94.56 173 SER A C 1
ATOM 1370 O O . SER A 1 173 ? 6.755 3.442 15.056 1.00 94.56 173 SER A O 1
ATOM 1372 N N . TRP A 1 174 ? 8.488 2.089 15.570 1.00 96.94 174 TRP A N 1
ATOM 1373 C CA . TRP A 1 174 ? 7.963 0.799 15.113 1.00 96.94 174 TRP A CA 1
ATOM 1374 C C . TRP A 1 174 ? 8.520 -0.337 16.004 1.00 96.94 174 TRP A C 1
ATOM 1376 O O . TRP A 1 174 ? 9.277 -0.050 16.928 1.00 96.94 174 TRP A O 1
ATOM 1386 N N . ALA A 1 175 ? 8.147 -1.596 15.750 1.00 97.19 175 ALA A N 1
ATOM 1387 C CA . ALA A 1 175 ? 8.451 -2.774 16.580 1.00 97.19 175 ALA A CA 1
ATOM 1388 C C . ALA A 1 175 ? 7.881 -2.739 18.015 1.00 97.19 175 ALA A C 1
ATOM 1390 O O . ALA A 1 175 ? 8.432 -3.345 18.929 1.00 97.19 175 ALA A O 1
ATOM 1391 N N . ASP A 1 176 ? 6.744 -2.074 18.226 1.00 97.31 176 ASP A N 1
ATOM 1392 C CA . ASP A 1 176 ? 6.007 -2.166 19.489 1.00 97.31 176 ASP A CA 1
ATOM 1393 C C . ASP A 1 176 ? 5.290 -3.526 19.588 1.00 97.31 176 ASP A C 1
ATOM 1395 O O . ASP A 1 176 ? 4.354 -3.834 18.842 1.00 97.31 176 ASP A O 1
ATOM 1399 N N . GLU A 1 177 ? 5.733 -4.368 20.518 1.00 96.56 177 GLU A N 1
ATOM 1400 C CA . GLU A 1 177 ? 5.215 -5.727 20.683 1.00 96.56 177 GLU A CA 1
ATOM 1401 C C . GLU A 1 177 ? 3.877 -5.790 21.427 1.00 96.56 177 GLU A C 1
ATOM 1403 O O . GLU A 1 177 ? 3.216 -6.834 21.404 1.00 96.56 177 GLU A O 1
ATOM 1408 N N . LYS A 1 178 ? 3.417 -4.675 22.012 1.00 97.50 178 LYS A N 1
ATOM 1409 C CA . LYS A 1 178 ? 2.165 -4.622 22.778 1.00 97.50 178 LYS A CA 1
ATOM 1410 C C . LYS A 1 178 ? 0.961 -5.166 21.994 1.00 97.50 178 LYS A C 1
ATOM 1412 O O . LYS A 1 178 ? 0.904 -5.071 20.758 1.00 97.50 178 LYS A O 1
ATOM 1417 N N . PRO A 1 179 ? -0.032 -5.743 22.690 1.00 97.19 179 PRO A N 1
ATOM 1418 C CA . PRO A 1 179 ? -1.265 -6.185 22.054 1.00 97.19 179 PRO A CA 1
ATOM 1419 C C . PRO A 1 179 ? -2.093 -4.996 21.541 1.00 97.19 179 PRO A C 1
ATOM 1421 O O . PRO A 1 179 ? -1.906 -3.846 21.956 1.00 97.19 179 PRO A O 1
ATOM 1424 N N . LEU A 1 180 ? -3.049 -5.285 20.650 1.00 97.12 180 LEU A N 1
ATOM 1425 C CA . LEU A 1 180 ? -4.048 -4.302 20.225 1.00 97.12 180 LEU A CA 1
ATOM 1426 C C . LEU A 1 180 ? -4.763 -3.705 21.451 1.00 97.12 180 LEU A C 1
ATOM 1428 O O . LEU A 1 180 ? -5.031 -4.394 22.434 1.00 97.12 180 LEU A O 1
ATOM 1432 N N . GLY A 1 181 ? -5.015 -2.401 21.393 1.00 96.12 181 GLY A N 1
ATOM 1433 C CA . GLY A 1 181 ? -5.589 -1.593 22.471 1.00 96.12 181 GLY A CA 1
ATOM 1434 C C . GLY A 1 181 ? -4.595 -0.999 23.461 1.00 96.12 181 GLY A C 1
ATOM 1435 O O . GLY A 1 181 ? -4.973 -0.109 24.221 1.00 96.12 181 GLY A O 1
ATOM 1436 N N . GLN A 1 182 ? -3.323 -1.406 23.405 1.00 97.44 182 GLN A N 1
ATOM 1437 C CA . GLN A 1 182 ? -2.235 -0.809 24.195 1.00 97.44 182 GLN A CA 1
ATOM 1438 C C . GLN A 1 182 ? -1.206 -0.050 23.339 1.00 97.44 182 GLN A C 1
ATOM 1440 O O . GLN A 1 182 ? -0.325 0.627 23.870 1.00 97.44 182 GLN A O 1
ATOM 1445 N N . LEU A 1 183 ? -1.314 -0.154 22.013 1.00 97.50 183 LEU A N 1
ATOM 1446 C CA . LEU A 1 183 ? -0.460 0.548 21.057 1.00 97.50 183 LEU A CA 1
ATOM 1447 C C . LEU A 1 183 ? -0.797 2.038 21.009 1.00 97.50 183 LEU A C 1
ATOM 1449 O O . LEU A 1 183 ? -1.971 2.412 21.059 1.00 97.50 183 LEU A O 1
ATOM 1453 N N . ARG A 1 184 ? 0.211 2.889 20.780 1.00 96.75 184 ARG A N 1
ATOM 1454 C CA . ARG A 1 184 ? -0.032 4.308 20.470 1.00 96.75 184 ARG A CA 1
ATOM 1455 C C . ARG A 1 184 ? -0.837 4.456 19.176 1.00 96.75 184 ARG A C 1
ATOM 1457 O O . ARG A 1 184 ? -1.824 5.180 19.148 1.00 96.75 184 ARG A O 1
ATOM 1464 N N . ALA A 1 185 ? -0.416 3.750 18.131 1.00 97.81 185 ALA A N 1
ATOM 1465 C CA . ALA A 1 185 ? -1.104 3.622 16.851 1.00 97.81 185 ALA A CA 1
ATOM 1466 C C . ALA A 1 185 ? -0.787 2.240 16.263 1.00 97.81 185 ALA A C 1
ATOM 1468 O O . ALA A 1 185 ? 0.286 1.705 16.528 1.00 97.81 185 ALA A O 1
ATOM 1469 N N . VAL A 1 186 ? -1.654 1.670 15.431 1.00 98.25 186 VAL A N 1
ATOM 1470 C CA . VAL A 1 186 ? -1.462 0.327 14.850 1.00 98.25 186 VAL A CA 1
ATOM 1471 C C . VAL A 1 186 ? -0.147 0.238 14.065 1.00 98.25 186 VAL A C 1
ATOM 1473 O O . VAL A 1 186 ? 0.543 -0.779 14.113 1.00 98.25 186 VAL A O 1
ATOM 1476 N N . SER A 1 187 ? 0.256 1.335 13.414 1.00 98.06 187 SER A N 1
ATOM 1477 C CA . SER A 1 187 ? 1.537 1.437 12.697 1.00 98.06 187 SER A CA 1
ATOM 1478 C C . SER A 1 187 ? 2.781 1.192 13.559 1.00 98.06 187 SER A C 1
ATOM 1480 O O . SER A 1 187 ? 3.792 0.748 13.017 1.00 98.06 187 SER A O 1
ATOM 1482 N N . THR A 1 188 ? 2.732 1.407 14.883 1.00 98.19 188 THR A N 1
ATOM 1483 C CA . THR A 1 188 ? 3.890 1.145 15.756 1.00 98.19 188 THR A CA 1
ATOM 1484 C C . THR A 1 188 ? 4.173 -0.345 15.918 1.00 98.19 188 THR A C 1
ATOM 1486 O O . THR A 1 188 ? 5.308 -0.702 16.202 1.00 98.19 188 THR A O 1
ATOM 1489 N N . LYS A 1 189 ? 3.197 -1.228 15.666 1.00 97.88 189 LYS A N 1
ATOM 1490 C CA . LYS A 1 189 ? 3.385 -2.688 15.713 1.00 97.88 189 LYS A CA 1
ATOM 1491 C C . LYS A 1 189 ? 4.133 -3.255 14.498 1.00 97.88 189 LYS A C 1
ATOM 1493 O O . LYS A 1 189 ? 4.480 -4.432 14.487 1.00 97.88 189 LYS A O 1
ATOM 1498 N N . GLY A 1 190 ? 4.375 -2.449 13.460 1.00 97.19 190 GLY A N 1
ATOM 1499 C CA . GLY A 1 190 ? 5.098 -2.898 12.269 1.00 97.19 190 GLY A CA 1
ATOM 1500 C C . GLY A 1 190 ? 6.4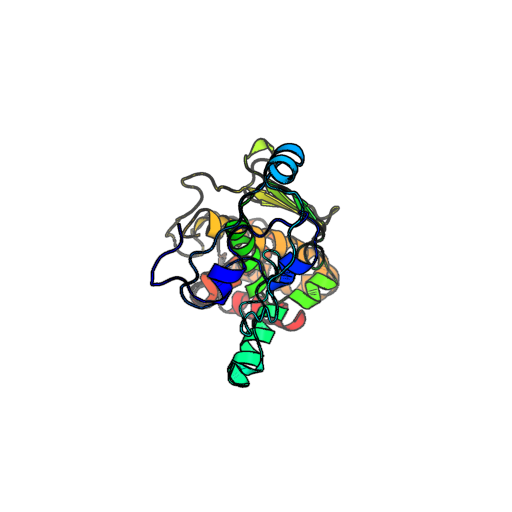80 -3.462 12.618 1.00 97.19 190 GLY A C 1
ATOM 1501 O O . GLY A 1 190 ? 7.231 -2.834 13.355 1.00 97.19 190 GLY A O 1
ATOM 1502 N N . SER A 1 191 ? 6.831 -4.623 12.069 1.00 96.31 191 SER A N 1
ATOM 1503 C CA . SER A 1 191 ? 8.084 -5.341 12.345 1.00 96.31 191 SER A CA 1
ATOM 1504 C C . SER A 1 191 ? 9.311 -4.740 11.652 1.00 96.31 191 SER A C 1
ATOM 1506 O O . SER A 1 191 ? 10.423 -5.232 11.812 1.00 96.31 191 SER A O 1
ATOM 1508 N N . SER A 1 192 ? 9.112 -3.721 10.818 1.00 96.94 192 SER A N 1
ATOM 1509 C CA . SER A 1 192 ? 10.166 -2.960 10.153 1.00 96.94 192 SER A CA 1
ATOM 1510 C C . SER A 1 192 ? 9.681 -1.544 9.861 1.00 96.94 192 S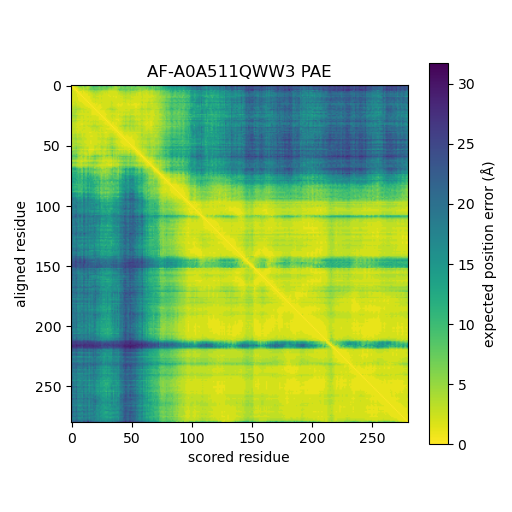ER A C 1
ATOM 1512 O O . SER A 1 192 ? 8.473 -1.304 9.767 1.00 96.94 192 SER A O 1
ATOM 1514 N N . ALA A 1 193 ? 10.614 -0.616 9.635 1.00 95.94 193 ALA A N 1
ATOM 1515 C CA . ALA A 1 193 ? 10.299 0.746 9.196 1.00 95.94 193 ALA A CA 1
ATOM 1516 C C . ALA A 1 193 ? 9.394 0.765 7.951 1.00 95.94 193 ALA A C 1
ATOM 1518 O O . ALA A 1 193 ? 8.482 1.584 7.837 1.00 95.94 193 ALA A O 1
ATOM 1519 N N . LEU A 1 194 ? 9.628 -0.176 7.036 1.00 96.56 194 LEU A N 1
ATOM 1520 C CA . LEU A 1 194 ? 8.895 -0.307 5.786 1.00 96.56 194 LEU A CA 1
ATOM 1521 C C . LEU A 1 194 ? 7.473 -0.838 6.026 1.00 96.56 194 LEU A C 1
ATOM 1523 O O . LEU A 1 194 ? 6.508 -0.264 5.524 1.00 96.56 194 LEU A O 1
ATOM 1527 N N . GLN A 1 195 ? 7.309 -1.870 6.863 1.00 97.31 195 GLN A N 1
ATOM 1528 C CA . GLN A 1 195 ? 5.973 -2.348 7.226 1.00 97.31 195 GLN A CA 1
ATOM 1529 C C . GLN A 1 195 ? 5.191 -1.277 7.999 1.00 97.31 195 GLN A C 1
ATOM 1531 O O . GLN A 1 195 ? 4.015 -1.074 7.720 1.00 97.31 195 GLN A O 1
ATOM 1536 N N . ALA A 1 196 ? 5.832 -0.550 8.917 1.00 97.81 196 ALA A N 1
ATOM 1537 C CA . ALA A 1 196 ? 5.202 0.554 9.636 1.00 97.81 196 ALA A CA 1
ATOM 1538 C C . ALA A 1 196 ? 4.721 1.664 8.687 1.00 97.81 196 ALA A C 1
ATOM 1540 O O . ALA A 1 196 ? 3.607 2.158 8.850 1.00 97.81 196 ALA A O 1
ATOM 1541 N N . ALA A 1 197 ? 5.509 2.008 7.663 1.00 97.50 197 ALA A N 1
ATOM 1542 C CA . ALA A 1 197 ? 5.101 2.946 6.619 1.00 97.50 197 ALA A CA 1
ATOM 1543 C C . ALA A 1 197 ? 3.914 2.418 5.791 1.00 97.50 197 ALA A C 1
ATOM 1545 O O . ALA A 1 197 ? 2.965 3.158 5.554 1.00 97.50 197 ALA A O 1
ATOM 1546 N N . ALA A 1 198 ? 3.903 1.133 5.423 1.00 98.12 198 ALA A N 1
ATOM 1547 C CA . ALA A 1 198 ? 2.770 0.517 4.725 1.00 98.12 198 ALA A CA 1
ATOM 1548 C C . ALA A 1 198 ? 1.485 0.502 5.581 1.00 98.12 198 ALA A C 1
ATOM 1550 O O . ALA A 1 198 ? 0.394 0.747 5.070 1.00 98.12 198 ALA A O 1
ATOM 1551 N N . ILE A 1 199 ? 1.603 0.257 6.893 1.00 98.56 199 ILE A N 1
ATOM 1552 C CA . ILE A 1 199 ? 0.477 0.344 7.835 1.00 98.56 199 ILE A CA 1
ATOM 1553 C C . ILE A 1 199 ? -0.028 1.788 7.928 1.00 98.56 199 ILE A C 1
ATOM 1555 O O . ILE A 1 199 ? -1.236 2.012 7.904 1.00 98.56 199 ILE A O 1
ATOM 1559 N N . THR A 1 200 ? 0.876 2.771 8.001 1.00 98.19 200 THR A N 1
ATOM 1560 C CA . THR A 1 200 ? 0.499 4.190 7.974 1.00 98.19 200 THR A CA 1
ATOM 1561 C C . THR A 1 200 ? -0.189 4.564 6.662 1.00 98.19 200 THR A C 1
ATOM 1563 O O . THR A 1 200 ? -1.215 5.224 6.715 1.00 98.19 200 THR A O 1
ATOM 1566 N N . LEU A 1 201 ? 0.278 4.088 5.504 1.00 98.38 201 LEU A N 1
ATOM 1567 C CA . LEU A 1 201 ? -0.411 4.322 4.230 1.00 98.38 201 LEU A CA 1
ATOM 1568 C C . LEU A 1 201 ? -1.858 3.806 4.258 1.00 98.38 201 LEU A C 1
ATOM 1570 O O . LEU A 1 201 ? -2.763 4.515 3.834 1.00 98.38 201 LEU A O 1
ATOM 1574 N N . VAL A 1 202 ? -2.092 2.601 4.788 1.00 98.69 202 VAL A N 1
ATOM 1575 C CA . VAL A 1 202 ? -3.453 2.050 4.919 1.00 98.69 202 VAL A CA 1
ATOM 1576 C C . VAL A 1 202 ? -4.309 2.871 5.883 1.00 98.69 202 VAL A C 1
ATOM 1578 O O . VAL A 1 202 ? -5.495 3.051 5.628 1.00 98.69 202 VAL A O 1
ATOM 1581 N N . HIS A 1 203 ? -3.722 3.393 6.961 1.00 98.62 203 HIS A N 1
ATOM 1582 C CA . HIS A 1 203 ? -4.412 4.317 7.857 1.00 98.62 203 HIS A CA 1
ATOM 1583 C C . HIS A 1 203 ? -4.831 5.599 7.120 1.00 98.62 203 HIS A C 1
ATOM 1585 O O . HIS A 1 203 ? -6.002 5.964 7.154 1.00 98.62 203 HIS A O 1
ATOM 1591 N N . GLU A 1 204 ? -3.906 6.268 6.426 1.00 98.38 204 GLU A N 1
ATOM 1592 C CA . GLU A 1 204 ? -4.219 7.519 5.720 1.00 98.38 204 GLU A CA 1
ATOM 1593 C C . GLU A 1 204 ? -5.218 7.283 4.575 1.00 98.38 204 GLU A C 1
ATOM 1595 O O . GLU A 1 204 ? -6.127 8.081 4.352 1.00 98.38 204 GLU A O 1
ATOM 1600 N N . PHE A 1 205 ? -5.129 6.132 3.905 1.00 98.19 205 PHE A N 1
ATOM 1601 C CA . PHE A 1 205 ? -6.145 5.695 2.952 1.00 98.19 205 PHE A CA 1
ATOM 1602 C C . PHE A 1 205 ? -7.503 5.427 3.615 1.00 98.19 205 PHE A C 1
ATOM 1604 O O . PHE A 1 205 ? -8.533 5.648 2.992 1.00 98.19 205 PHE A O 1
ATOM 1611 N N . GLY A 1 206 ? -7.537 5.016 4.884 1.00 97.62 206 GLY A N 1
ATOM 1612 C CA . GLY A 1 206 ? -8.771 4.915 5.663 1.00 97.62 206 GLY A CA 1
ATOM 1613 C C . GLY A 1 206 ? -9.514 6.247 5.767 1.00 97.62 206 GLY A C 1
ATOM 1614 O O . GLY A 1 206 ? -10.736 6.267 5.631 1.00 97.62 206 GLY A O 1
ATOM 1615 N N . HIS A 1 207 ? -8.797 7.366 5.900 1.00 96.75 207 HIS A N 1
ATOM 1616 C CA . HIS A 1 207 ? -9.423 8.688 5.841 1.00 96.75 207 HIS A CA 1
ATOM 1617 C C . HIS A 1 207 ? -9.985 8.986 4.451 1.00 96.75 207 HIS A C 1
ATOM 1619 O O . HIS A 1 207 ? -11.121 9.439 4.341 1.00 96.75 207 HIS A O 1
ATOM 1625 N N . HIS A 1 208 ? -9.226 8.687 3.395 1.00 96.44 208 HIS A N 1
ATOM 1626 C CA . HIS A 1 208 ? -9.691 8.850 2.018 1.00 96.44 208 HIS A CA 1
ATOM 1627 C C . HIS A 1 208 ? -10.965 8.042 1.735 1.00 96.44 208 HIS A C 1
ATOM 1629 O O . HIS A 1 208 ? -11.953 8.582 1.243 1.00 96.44 208 HIS A O 1
ATOM 1635 N N . LEU A 1 209 ? -10.957 6.768 2.128 1.00 94.94 209 LEU A N 1
ATOM 1636 C CA . LEU A 1 209 ? -12.074 5.846 1.990 1.00 94.94 209 LEU A CA 1
ATOM 1637 C C . LEU A 1 209 ? -13.304 6.337 2.762 1.00 94.94 209 LEU A C 1
ATOM 1639 O O . LEU A 1 209 ? -14.401 6.360 2.216 1.00 94.94 209 LEU A O 1
ATOM 1643 N N . TYR A 1 210 ? -13.133 6.760 4.019 1.00 93.62 210 TYR A N 1
ATOM 1644 C CA . TYR A 1 210 ? -14.242 7.267 4.830 1.00 93.62 210 TYR A CA 1
ATOM 1645 C C . TYR A 1 210 ? -14.877 8.516 4.213 1.00 93.62 210 TYR A C 1
ATOM 1647 O O . TYR A 1 210 ? -16.100 8.586 4.117 1.00 93.62 210 TYR A O 1
ATOM 1655 N N . GLU A 1 211 ? -14.066 9.486 3.779 1.00 91.44 211 GLU A N 1
ATOM 1656 C CA . GLU A 1 211 ? -14.570 10.715 3.153 1.00 91.44 211 GLU A CA 1
ATOM 1657 C C . GLU A 1 211 ? -15.349 10.416 1.865 1.00 91.44 211 GLU A C 1
ATOM 1659 O O . GLU A 1 211 ? -16.394 11.019 1.634 1.00 91.44 211 GLU A O 1
ATOM 1664 N N . ALA A 1 212 ? -14.898 9.449 1.062 1.00 88.50 212 ALA A N 1
ATOM 1665 C CA . ALA A 1 212 ? -15.596 9.042 -0.156 1.00 88.50 212 ALA A CA 1
ATOM 1666 C C . ALA A 1 212 ? -16.915 8.285 0.115 1.00 88.50 212 ALA A C 1
ATOM 1668 O O . ALA A 1 212 ? -17.832 8.336 -0.696 1.00 88.50 212 ALA A O 1
ATOM 1669 N N . MET A 1 213 ? -17.042 7.609 1.263 1.00 85.69 213 MET A N 1
ATOM 1670 C CA . MET A 1 213 ? -18.236 6.836 1.651 1.00 85.69 213 MET A CA 1
ATOM 1671 C C . MET A 1 213 ? -19.236 7.606 2.526 1.00 85.69 213 MET A C 1
ATOM 1673 O O . MET A 1 213 ? -20.191 7.012 3.050 1.00 85.69 213 MET A O 1
ATOM 1677 N N . ARG A 1 214 ? -18.989 8.896 2.768 1.00 74.88 214 ARG A N 1
ATOM 1678 C CA . ARG A 1 214 ? -19.613 9.643 3.863 1.00 74.88 214 ARG A CA 1
ATOM 1679 C C . ARG A 1 214 ? -21.144 9.661 3.809 1.00 74.88 214 ARG A C 1
ATOM 1681 O O . ARG A 1 214 ? -21.785 9.562 4.845 1.00 74.88 214 ARG A O 1
ATOM 1688 N N . GLU A 1 215 ? -21.749 9.692 2.628 1.00 71.25 215 GLU A N 1
ATOM 1689 C CA . GLU A 1 215 ? -23.214 9.741 2.505 1.00 71.25 215 GLU A CA 1
ATOM 1690 C C . GLU A 1 215 ? -23.896 8.377 2.721 1.00 71.25 215 GLU A C 1
ATOM 1692 O O . GLU A 1 215 ? -25.004 8.314 3.251 1.00 71.25 215 GLU A O 1
ATOM 1697 N N . GLU A 1 216 ? -23.234 7.272 2.372 1.00 65.81 216 GLU A N 1
ATOM 1698 C CA . GLU A 1 216 ? -23.864 5.944 2.321 1.00 65.81 216 GLU A CA 1
ATOM 1699 C C . GLU A 1 216 ? -23.668 5.130 3.613 1.00 65.81 216 GLU A C 1
ATOM 1701 O O . GLU A 1 216 ? -24.505 4.300 3.979 1.00 65.81 216 GLU A O 1
ATOM 1706 N N . THR A 1 217 ? -22.572 5.373 4.347 1.00 67.75 217 THR A N 1
ATOM 1707 C CA . THR A 1 217 ? -22.128 4.454 5.418 1.00 67.75 217 THR A CA 1
ATOM 1708 C C . THR A 1 217 ? -21.804 5.122 6.757 1.00 67.75 217 THR A C 1
ATOM 1710 O O . THR A 1 217 ? -21.631 4.419 7.761 1.00 67.75 217 THR A O 1
ATOM 1713 N N . GLU A 1 218 ? -21.771 6.459 6.815 1.00 72.06 218 GLU A N 1
ATOM 1714 C CA . GLU A 1 218 ? -21.370 7.225 8.007 1.00 72.06 218 GLU A CA 1
ATOM 1715 C C . GLU A 1 218 ? -22.221 6.872 9.234 1.00 72.06 218 GLU A C 1
ATOM 1717 O O . GLU A 1 218 ? -21.674 6.584 10.297 1.00 72.06 2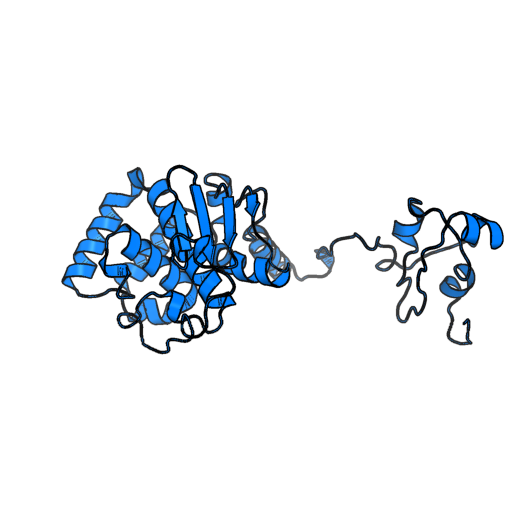18 GLU A O 1
ATOM 1722 N N . ASN A 1 219 ? -23.544 6.751 9.085 1.00 80.44 219 ASN A N 1
ATOM 1723 C CA . ASN A 1 219 ? -24.439 6.444 10.208 1.00 80.44 219 ASN A CA 1
ATOM 1724 C C . ASN A 1 219 ? -24.136 5.090 10.868 1.00 80.44 219 ASN A C 1
ATOM 1726 O O . ASN A 1 219 ? -24.183 4.960 12.094 1.00 80.44 219 ASN A O 1
ATOM 1730 N N . ARG A 1 220 ? -23.791 4.070 10.073 1.00 89.62 220 ARG A N 1
ATOM 1731 C CA . ARG A 1 220 ? -23.517 2.723 10.588 1.00 89.62 220 ARG A CA 1
ATOM 1732 C C . ARG A 1 220 ? -22.128 2.624 11.216 1.00 89.62 220 ARG A C 1
ATOM 1734 O O . ARG A 1 220 ? -21.992 2.013 12.279 1.00 89.62 220 ARG A O 1
ATOM 1741 N N . LEU A 1 221 ? -21.124 3.246 10.597 1.00 92.06 221 LEU A N 1
ATOM 1742 C CA . LEU A 1 221 ? -19.771 3.339 11.153 1.00 92.06 221 LEU A CA 1
ATOM 1743 C C . LEU A 1 221 ? -19.774 4.132 12.461 1.00 92.06 221 LEU A C 1
ATOM 1745 O O . LEU A 1 221 ? -19.219 3.677 13.461 1.00 92.06 221 LEU A O 1
ATOM 1749 N N . PHE A 1 222 ? -20.477 5.264 12.491 1.00 92.19 222 PHE A N 1
ATOM 1750 C CA . PHE A 1 222 ? -20.627 6.078 13.689 1.00 92.19 222 PHE A CA 1
ATOM 1751 C C . PHE A 1 222 ? -21.346 5.316 14.807 1.00 92.19 222 PHE A C 1
ATOM 1753 O O . PHE A 1 222 ? -20.860 5.280 15.938 1.00 92.19 222 PHE A O 1
ATOM 1760 N N . ALA A 1 223 ? -22.450 4.623 14.504 1.00 93.25 223 ALA A N 1
ATOM 1761 C CA . ALA A 1 223 ? -23.142 3.793 15.488 1.00 93.25 223 ALA A CA 1
ATOM 1762 C C . ALA A 1 223 ? -22.224 2.709 16.080 1.00 93.25 223 ALA A C 1
ATOM 1764 O O . ALA A 1 223 ? -22.206 2.511 17.299 1.00 93.25 223 ALA A O 1
ATOM 1765 N N . ARG A 1 224 ? -21.411 2.035 15.251 1.00 94.75 224 ARG A N 1
ATOM 1766 C CA . ARG A 1 224 ? -20.438 1.051 15.745 1.00 94.75 224 ARG A CA 1
ATOM 1767 C C . ARG A 1 224 ? -19.347 1.694 16.588 1.00 94.75 224 ARG A C 1
ATOM 1769 O O . ARG A 1 224 ? -19.034 1.133 17.637 1.00 94.75 224 ARG A O 1
ATOM 1776 N N . TYR A 1 225 ? -18.819 2.846 16.183 1.00 95.62 225 TYR A N 1
ATOM 1777 C CA . TYR A 1 225 ? -17.844 3.609 16.963 1.00 95.62 225 TYR A CA 1
ATOM 1778 C C . TYR A 1 225 ? -18.376 3.949 18.362 1.00 95.62 225 TYR A C 1
ATOM 1780 O O . TYR A 1 225 ? -17.683 3.733 19.357 1.00 95.62 225 TYR A O 1
ATOM 1788 N N . ILE A 1 226 ? -19.635 4.391 18.475 1.00 95.81 226 ILE A N 1
ATOM 1789 C CA . ILE A 1 226 ? -20.268 4.654 19.776 1.00 95.81 226 ILE A CA 1
ATOM 1790 C C . ILE A 1 226 ? -20.340 3.385 20.636 1.00 95.81 226 ILE A C 1
ATOM 1792 O O . ILE A 1 226 ? -20.076 3.449 21.838 1.00 95.81 226 ILE A O 1
ATOM 1796 N N . GLN A 1 227 ? -20.655 2.229 20.048 1.00 96.12 227 GLN A N 1
ATOM 1797 C CA . GLN A 1 227 ? -20.648 0.962 20.785 1.00 96.12 227 GLN A CA 1
ATOM 1798 C C . GLN A 1 227 ? -19.231 0.543 21.202 1.00 96.12 227 GLN A C 1
ATOM 1800 O O . GLN A 1 227 ? -19.013 0.201 22.360 1.00 96.12 227 GLN A O 1
ATOM 1805 N N . ALA A 1 228 ? -18.242 0.671 20.312 1.00 94.38 228 ALA A N 1
ATOM 1806 C CA . ALA A 1 228 ? -16.841 0.387 20.621 1.00 94.38 228 ALA A CA 1
ATOM 1807 C C . ALA A 1 228 ? -16.331 1.269 21.775 1.00 94.38 228 ALA A C 1
ATOM 1809 O O . ALA A 1 228 ? -15.628 0.788 22.665 1.00 94.38 228 ALA A O 1
ATOM 1810 N N . LYS A 1 229 ? -16.771 2.535 21.821 1.00 94.75 229 LYS A N 1
ATOM 1811 C CA . LYS A 1 229 ? -16.496 3.463 22.923 1.00 94.75 229 LYS A CA 1
ATOM 1812 C C . LYS A 1 229 ? -17.084 2.998 24.252 1.00 94.75 229 LYS A C 1
ATOM 1814 O O . LYS A 1 229 ? -16.385 3.065 25.259 1.00 94.75 229 LYS A O 1
ATOM 1819 N N . LYS A 1 230 ? -18.327 2.507 24.267 1.00 95.31 230 LYS A N 1
ATOM 1820 C CA . LYS A 1 230 ? -18.958 1.941 25.475 1.00 95.31 230 LYS A CA 1
ATOM 1821 C C . LYS A 1 230 ? -18.265 0.660 25.941 1.00 95.31 230 LYS A C 1
ATOM 1823 O O . LYS A 1 230 ? -18.098 0.459 27.136 1.00 95.31 230 LYS A O 1
ATOM 1828 N N . GLU A 1 231 ? -17.844 -0.180 25.000 1.00 94.38 231 GLU A N 1
ATOM 1829 C CA . GLU A 1 231 ? -17.128 -1.434 25.263 1.00 94.38 231 GLU A CA 1
ATOM 1830 C C . GLU A 1 231 ? -15.649 -1.220 25.644 1.00 94.38 231 GLU A C 1
ATOM 1832 O O . GLU A 1 231 ? -14.986 -2.161 26.076 1.00 94.38 231 GLU A O 1
ATOM 1837 N N . GLY A 1 232 ? -15.102 -0.013 25.448 1.00 93.44 232 GLY A N 1
ATOM 1838 C CA . GLY A 1 232 ? -13.675 0.273 25.629 1.00 93.44 232 GLY A CA 1
ATOM 1839 C C . GLY A 1 232 ? -12.764 -0.429 24.611 1.00 93.44 232 GLY A C 1
ATOM 1840 O O . GLY A 1 232 ? -11.559 -0.547 24.842 1.00 93.44 232 GLY A O 1
ATOM 1841 N N . ARG A 1 233 ? -13.313 -0.900 23.485 1.00 93.69 233 ARG A N 1
ATOM 1842 C CA . ARG A 1 233 ? -12.602 -1.692 22.471 1.00 93.69 233 ARG A CA 1
ATOM 1843 C C . ARG A 1 233 ? -12.057 -0.811 21.356 1.00 93.69 233 ARG A C 1
ATOM 1845 O O . ARG A 1 233 ? -12.679 -0.617 20.318 1.00 93.69 233 ARG A O 1
ATOM 1852 N N . PHE A 1 234 ? -10.850 -0.307 21.565 1.00 97.31 234 PHE A N 1
ATOM 1853 C CA . PHE A 1 234 ? -10.093 0.441 20.563 1.00 97.31 234 PHE A CA 1
ATOM 1854 C C . PHE A 1 234 ? -8.819 -0.315 20.222 1.00 97.31 234 PHE A C 1
ATOM 1856 O O . PHE A 1 234 ? -8.134 -0.761 21.131 1.00 97.31 234 PHE A O 1
ATOM 1863 N N . VAL A 1 235 ? -8.477 -0.451 18.941 1.00 97.56 235 VAL A N 1
ATOM 1864 C CA . VAL A 1 235 ? -7.258 -1.171 18.514 1.00 97.56 235 VAL A CA 1
ATOM 1865 C C . VAL A 1 235 ? -5.958 -0.442 18.878 1.00 97.56 235 VAL A C 1
ATOM 1867 O O . VAL A 1 235 ? -4.892 -1.058 18.904 1.00 97.56 235 VAL A O 1
ATOM 1870 N N . SER A 1 236 ? -6.039 0.849 19.195 1.00 98.06 236 SER A N 1
ATOM 1871 C CA . SER A 1 236 ? -4.930 1.701 19.626 1.00 98.06 236 SER A CA 1
ATOM 1872 C C . SER A 1 236 ? -5.445 2.892 20.442 1.00 98.06 236 SER A C 1
ATOM 1874 O O . SER A 1 236 ? -6.654 3.122 20.532 1.00 98.06 236 SER A O 1
ATOM 1876 N N . LEU A 1 237 ? -4.531 3.668 21.028 1.00 97.50 237 LEU A N 1
ATOM 1877 C CA . LEU A 1 237 ? -4.867 4.937 21.675 1.00 97.50 237 LEU A CA 1
ATOM 1878 C C . LEU A 1 237 ? -5.382 5.964 20.658 1.00 97.50 237 LEU A C 1
ATOM 1880 O O . LEU A 1 237 ? -6.397 6.595 20.928 1.00 97.50 237 LEU A O 1
ATOM 1884 N N . ARG A 1 238 ? -4.751 6.059 19.479 1.00 97.12 238 ARG A N 1
ATOM 1885 C CA . ARG A 1 238 ? -5.163 6.957 18.383 1.00 97.12 238 ARG A CA 1
ATOM 1886 C C . ARG A 1 238 ? -6.603 6.707 17.918 1.00 97.12 238 ARG A C 1
ATOM 1888 O O . ARG A 1 238 ? -7.343 7.645 17.657 1.00 97.12 238 ARG A O 1
ATOM 1895 N N . ALA A 1 239 ? -7.053 5.452 17.913 1.00 97.50 239 ALA A N 1
ATOM 1896 C CA . ALA A 1 239 ? -8.428 5.099 17.550 1.00 97.50 239 ALA A CA 1
ATOM 1897 C C . ALA A 1 239 ? -9.507 5.721 18.470 1.00 97.50 239 ALA A C 1
ATOM 1899 O O . ALA A 1 239 ? -10.693 5.624 18.169 1.00 97.50 239 ALA A O 1
ATOM 1900 N N . ARG A 1 240 ? -9.131 6.334 19.601 1.00 96.50 240 ARG A N 1
ATOM 1901 C CA . ARG A 1 240 ? -10.057 7.012 20.526 1.00 96.50 240 ARG A CA 1
ATOM 1902 C C . ARG A 1 240 ? -10.375 8.449 20.118 1.00 96.50 240 ARG A C 1
ATOM 1904 O O . ARG A 1 240 ? -11.330 9.017 20.646 1.00 96.50 240 ARG A O 1
ATOM 1911 N N . ASP A 1 241 ? -9.599 9.018 19.200 1.00 95.44 241 ASP A N 1
ATOM 1912 C CA . ASP A 1 241 ? 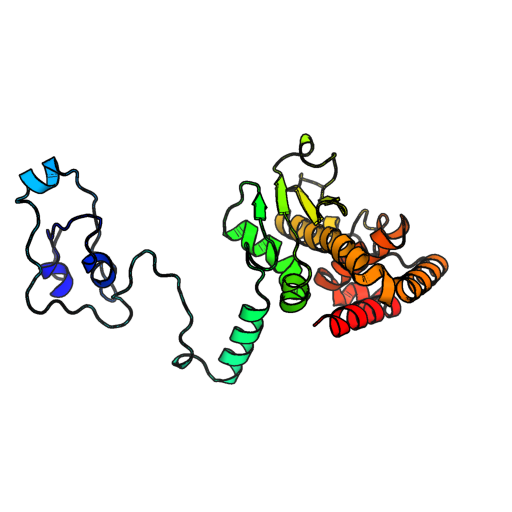-9.626 10.450 18.889 1.00 95.44 241 ASP A CA 1
ATOM 1913 C C . ASP A 1 241 ? -10.828 10.853 18.012 1.00 95.44 241 ASP A C 1
ATOM 1915 O O . ASP A 1 241 ? -11.135 12.035 17.867 1.00 95.44 241 ASP A O 1
ATOM 1919 N N . GLY A 1 242 ? -11.564 9.884 17.461 1.00 94.94 242 GLY A N 1
ATOM 1920 C CA . GLY A 1 242 ? -12.792 10.119 16.704 1.00 94.94 242 GLY A CA 1
ATOM 1921 C C . GLY A 1 242 ? -13.171 8.943 15.809 1.00 94.94 242 GLY A C 1
ATOM 1922 O O . GLY A 1 242 ? -12.404 7.995 15.665 1.00 94.94 242 GLY A O 1
ATOM 1923 N N . VAL A 1 243 ? -14.347 9.014 15.173 1.00 94.81 243 VAL A N 1
ATOM 1924 C CA . VAL A 1 243 ? -14.835 7.961 14.258 1.00 94.81 243 VAL A CA 1
ATOM 1925 C C . VAL A 1 243 ? -13.902 7.751 13.060 1.00 94.81 243 VAL A C 1
ATOM 1927 O O . VAL A 1 243 ? -13.673 6.613 12.663 1.00 94.81 243 VAL A O 1
ATOM 1930 N N . LEU A 1 244 ? -13.314 8.832 12.536 1.00 94.62 244 LEU A N 1
ATOM 1931 C CA . LEU A 1 244 ? -12.344 8.789 11.440 1.00 94.62 244 LEU A CA 1
ATOM 1932 C C . LEU A 1 244 ? -11.094 7.999 11.836 1.00 94.62 244 LEU A C 1
ATOM 1934 O O . LEU A 1 244 ? -10.737 7.028 11.181 1.00 94.62 244 LEU A O 1
ATOM 1938 N N . GLU A 1 245 ? -10.460 8.386 12.940 1.00 97.31 245 GLU A N 1
ATOM 1939 C CA . GLU A 1 245 ? -9.254 7.736 13.463 1.00 97.31 245 GLU A CA 1
ATOM 1940 C C . GLU A 1 245 ? -9.529 6.285 13.875 1.00 97.31 245 GLU A C 1
ATOM 1942 O O . GLU A 1 245 ? -8.742 5.384 13.589 1.00 97.31 245 GLU A O 1
ATOM 1947 N N . TRP A 1 246 ? -10.689 6.033 14.485 1.00 97.81 246 TRP A N 1
ATOM 1948 C CA . TRP A 1 246 ? -11.161 4.689 14.798 1.00 97.81 246 TRP A CA 1
ATOM 1949 C C . TRP A 1 246 ? -11.277 3.814 13.550 1.00 97.81 246 TRP A C 1
ATOM 1951 O O . TRP A 1 246 ? -10.793 2.679 13.559 1.00 97.81 246 TRP A O 1
ATOM 1961 N N . PHE A 1 247 ? -11.899 4.324 12.485 1.00 97.38 247 PHE A N 1
ATOM 1962 C CA . PHE A 1 247 ? -12.064 3.597 11.232 1.00 97.38 247 PHE A CA 1
ATOM 1963 C C . PHE A 1 247 ? -10.711 3.335 10.563 1.00 97.38 247 PHE A C 1
ATOM 1965 O O . PHE A 1 247 ? -10.406 2.185 10.250 1.00 97.38 247 PHE A O 1
ATOM 1972 N N . SER A 1 248 ? -9.872 4.363 10.426 1.00 98.00 248 SER A N 1
ATOM 1973 C CA . SER A 1 248 ? -8.541 4.273 9.816 1.00 98.00 248 SER A CA 1
ATOM 1974 C C . SER A 1 248 ? -7.620 3.292 10.548 1.00 98.00 248 SER A C 1
ATOM 1976 O O . SER A 1 248 ? -6.990 2.432 9.926 1.00 98.00 248 SER A O 1
ATOM 1978 N N . GLU A 1 249 ? -7.579 3.340 11.883 1.00 98.62 249 GLU A N 1
ATOM 1979 C CA . GLU A 1 249 ? -6.807 2.388 12.689 1.00 98.62 249 GLU A CA 1
ATOM 1980 C C . GLU A 1 249 ? -7.386 0.967 12.603 1.00 98.62 249 GLU A C 1
ATOM 1982 O O . GLU A 1 249 ? -6.632 -0.005 12.512 1.00 98.62 249 GLU A O 1
ATOM 1987 N N . SER A 1 250 ? -8.714 0.822 12.581 1.00 98.44 250 SER A N 1
ATOM 1988 C CA . SER A 1 250 ? -9.381 -0.480 12.439 1.00 98.44 250 SER A CA 1
ATOM 1989 C C . SER A 1 250 ? -9.137 -1.108 11.065 1.00 98.44 250 SER A C 1
ATOM 1991 O O . SER A 1 250 ? -8.912 -2.315 10.976 1.00 98.44 250 SER A O 1
ATOM 1993 N N . LEU A 1 251 ? -9.115 -0.306 9.997 1.00 98.44 251 LEU A N 1
ATOM 1994 C CA . LEU A 1 251 ? -8.773 -0.741 8.643 1.00 98.44 251 LEU A CA 1
ATOM 1995 C C . LEU A 1 251 ? -7.319 -1.231 8.571 1.00 98.44 251 LEU A C 1
ATOM 1997 O O . LEU A 1 251 ? -7.044 -2.315 8.049 1.00 98.44 251 LEU A O 1
ATOM 2001 N N . ALA A 1 252 ? -6.392 -0.480 9.167 1.00 98.62 252 ALA A N 1
ATOM 2002 C CA . ALA A 1 252 ? -4.992 -0.873 9.279 1.00 98.62 252 ALA A CA 1
ATOM 2003 C C . ALA A 1 252 ? -4.821 -2.187 10.070 1.00 98.62 252 ALA A C 1
ATOM 2005 O O . ALA A 1 252 ? -4.113 -3.099 9.626 1.00 98.62 252 ALA A O 1
ATOM 2006 N N . ALA A 1 253 ? -5.523 -2.332 11.200 1.00 98.50 253 ALA A N 1
ATOM 2007 C CA . ALA A 1 253 ? -5.526 -3.560 11.994 1.00 98.50 253 ALA A CA 1
ATOM 2008 C C . ALA A 1 253 ? -6.123 -4.743 11.219 1.00 98.50 253 ALA A C 1
ATOM 2010 O O . ALA A 1 253 ? -5.573 -5.844 11.253 1.00 98.50 253 ALA A O 1
ATOM 2011 N N . HIS A 1 254 ? -7.201 -4.517 10.464 1.00 98.25 254 HIS A N 1
ATOM 2012 C CA . HIS A 1 254 ? -7.799 -5.518 9.587 1.00 98.25 254 HIS A CA 1
ATOM 2013 C C . HIS A 1 254 ? -6.811 -6.013 8.528 1.00 98.25 254 HIS A C 1
ATOM 2015 O O . HIS A 1 254 ? -6.692 -7.219 8.309 1.00 98.25 254 HIS A O 1
ATOM 2021 N N . ARG A 1 255 ? -6.069 -5.100 7.896 1.00 97.69 255 ARG A N 1
ATOM 2022 C CA . ARG A 1 255 ? -5.144 -5.427 6.809 1.00 97.69 255 ARG A CA 1
ATOM 2023 C C . ARG A 1 255 ? -3.904 -6.194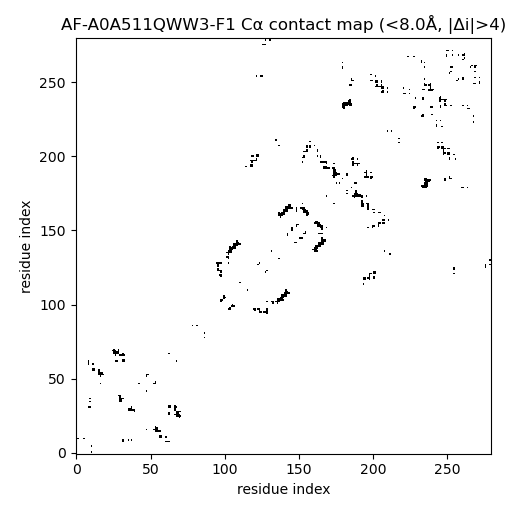 7.268 1.00 97.69 255 ARG A 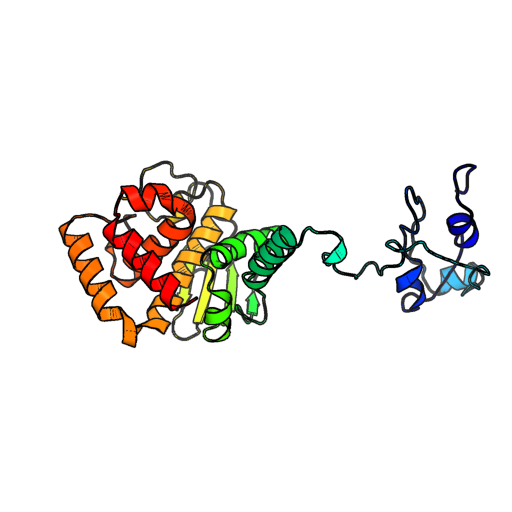C 1
ATOM 2025 O O . ARG A 1 255 ? -3.470 -7.105 6.560 1.00 97.69 255 ARG A O 1
ATOM 2032 N N . PHE A 1 256 ? -3.312 -5.820 8.400 1.00 97.88 256 PHE A N 1
ATOM 2033 C CA . PHE A 1 256 ? -2.011 -6.355 8.829 1.00 97.88 256 PHE A CA 1
ATOM 2034 C C . PHE A 1 256 ? -2.092 -7.339 9.997 1.00 97.88 256 PHE A C 1
ATOM 2036 O O . PHE A 1 256 ? -1.240 -8.215 10.114 1.00 97.88 256 PHE A O 1
ATOM 2043 N N . PHE A 1 257 ? -3.133 -7.248 10.825 1.00 97.62 257 PHE A N 1
ATOM 2044 C CA . PHE A 1 257 ? -3.267 -8.011 12.068 1.00 97.62 257 PHE A CA 1
ATOM 2045 C C . PHE A 1 257 ? -4.643 -8.687 12.181 1.00 97.62 257 PHE A C 1
ATOM 2047 O O . PHE A 1 257 ? -5.176 -8.847 13.278 1.00 97.62 257 PHE A O 1
ATOM 2054 N N . ARG A 1 258 ? -5.225 -9.117 11.047 1.00 96.62 258 ARG A N 1
ATOM 2055 C CA . ARG A 1 258 ? -6.613 -9.618 10.934 1.00 96.62 258 ARG A CA 1
ATOM 2056 C C . ARG A 1 258 ? -7.005 -10.623 12.013 1.00 96.62 258 ARG A C 1
ATOM 2058 O O . ARG A 1 258 ? -8.084 -10.520 12.585 1.00 96.62 258 ARG A O 1
ATOM 2065 N N . ARG A 1 259 ? -6.144 -11.610 12.282 1.00 96.94 259 ARG A N 1
ATOM 2066 C CA . ARG A 1 259 ? -6.419 -12.666 13.267 1.00 96.94 259 ARG A CA 1
ATOM 2067 C C . ARG A 1 259 ? -6.563 -12.095 14.676 1.00 96.94 259 ARG A C 1
ATOM 2069 O O . ARG A 1 259 ? -7.513 -12.436 15.373 1.00 96.94 259 ARG A O 1
ATOM 2076 N N . ASP A 1 260 ? -5.628 -11.246 15.078 1.00 97.00 260 ASP A N 1
ATOM 2077 C CA . ASP A 1 260 ? -5.603 -10.677 16.423 1.00 97.00 260 ASP A CA 1
ATOM 2078 C C . ASP A 1 260 ? -6.707 -9.623 16.567 1.00 97.00 260 ASP A C 1
ATOM 2080 O O . ASP A 1 260 ? -7.381 -9.575 17.592 1.00 97.00 260 ASP A O 1
ATOM 2084 N N . PHE A 1 261 ? -6.990 -8.871 15.498 1.00 98.06 261 PHE A N 1
ATOM 2085 C CA . PHE A 1 261 ? -8.099 -7.924 15.459 1.00 98.06 261 PHE A CA 1
ATOM 2086 C C . PHE A 1 261 ? -9.462 -8.609 15.595 1.00 98.06 261 PHE A C 1
ATOM 2088 O O . PHE A 1 261 ? -10.270 -8.189 16.416 1.00 98.06 261 PHE A O 1
ATOM 2095 N N . ARG A 1 262 ? -9.701 -9.710 14.869 1.00 97.69 262 ARG A N 1
ATOM 2096 C CA . ARG A 1 262 ? -10.933 -10.508 15.001 1.00 97.69 262 ARG A CA 1
ATOM 2097 C C . ARG A 1 262 ? -11.144 -11.042 16.413 1.00 97.69 262 ARG A C 1
ATOM 2099 O O . ARG A 1 262 ? -12.282 -11.128 16.845 1.00 97.69 262 ARG A O 1
ATOM 2106 N N . LYS A 1 263 ? -10.073 -11.419 17.118 1.00 97.25 263 LYS A N 1
ATOM 2107 C CA . LYS A 1 263 ? -10.158 -11.862 18.520 1.00 97.25 263 LYS A CA 1
ATOM 2108 C C . LYS A 1 263 ? -10.442 -10.698 19.469 1.00 97.25 263 LYS A C 1
ATOM 2110 O O . LYS A 1 263 ? -11.205 -10.863 20.412 1.00 97.25 263 LYS A O 1
ATOM 2115 N N . PHE A 1 264 ? -9.816 -9.550 19.223 1.00 96.75 264 PHE A N 1
ATOM 2116 C CA . PHE A 1 264 ? -9.933 -8.357 20.057 1.00 96.75 264 PHE A CA 1
ATOM 2117 C C . PHE A 1 264 ? -11.318 -7.699 19.954 1.00 96.75 264 PHE A C 1
ATOM 2119 O O . PHE A 1 264 ? -11.937 -7.392 20.971 1.00 96.75 264 PHE A O 1
ATOM 2126 N N . ASP A 1 265 ? -11.812 -7.504 18.731 1.00 96.81 265 ASP A N 1
ATOM 2127 C CA . ASP A 1 265 ? -13.113 -6.895 18.448 1.00 96.81 265 ASP A CA 1
ATOM 2128 C C . ASP A 1 265 ? -13.758 -7.541 17.203 1.00 96.81 265 ASP A C 1
ATOM 2130 O O . ASP A 1 265 ? -13.647 -7.023 16.083 1.00 96.81 265 ASP A O 1
ATOM 2134 N N . PRO A 1 266 ? -14.447 -8.686 17.380 1.00 96.81 266 PRO A N 1
ATOM 2135 C CA . PRO A 1 266 ? -15.091 -9.402 16.282 1.00 96.81 266 PRO A CA 1
ATOM 2136 C C . PRO A 1 266 ? -16.128 -8.556 15.535 1.00 96.81 266 PRO A C 1
ATOM 2138 O O . PRO A 1 266 ? -16.235 -8.653 14.314 1.00 96.81 266 PRO A O 1
ATOM 2141 N N . ALA A 1 267 ? -16.879 -7.716 16.254 1.00 96.06 267 ALA A N 1
ATOM 2142 C CA . ALA A 1 267 ? -17.970 -6.928 15.689 1.00 96.06 267 ALA A CA 1
ATOM 2143 C C . ALA A 1 267 ? -17.450 -5.813 14.773 1.00 96.06 267 ALA A C 1
ATOM 2145 O O . ALA A 1 267 ? -17.951 -5.647 13.660 1.00 96.06 267 ALA A O 1
ATOM 2146 N N . THR A 1 268 ? -16.414 -5.080 15.198 1.00 96.88 268 THR A N 1
ATOM 2147 C CA . THR A 1 268 ? -15.768 -4.091 14.320 1.00 96.88 268 THR A CA 1
ATOM 2148 C C . THR A 1 268 ? -15.061 -4.782 13.163 1.00 96.88 268 THR A C 1
ATOM 2150 O O . THR A 1 268 ? -15.181 -4.335 12.027 1.00 96.88 268 THR A O 1
ATOM 2153 N N . SER A 1 269 ? -14.379 -5.903 13.414 1.00 97.38 269 SER A N 1
ATOM 2154 C CA . SER A 1 269 ? -13.702 -6.649 12.352 1.00 97.38 269 SER A CA 1
ATOM 2155 C C . SER A 1 269 ? -14.668 -7.095 11.248 1.00 97.38 269 SER A C 1
ATOM 2157 O O . SER A 1 269 ? -14.390 -6.874 10.071 1.00 97.38 269 SER A O 1
ATOM 2159 N N . ALA A 1 270 ? -15.833 -7.636 11.619 1.00 96.62 270 ALA A N 1
ATOM 2160 C CA . ALA A 1 270 ? -16.883 -8.020 10.677 1.00 96.62 270 ALA A CA 1
ATOM 2161 C C . ALA A 1 270 ? -17.463 -6.817 9.916 1.00 96.62 270 ALA A C 1
ATOM 2163 O O . ALA A 1 270 ? -17.727 -6.915 8.721 1.00 96.62 270 ALA A O 1
ATOM 2164 N N . MET A 1 271 ? -17.623 -5.668 10.580 1.00 95.00 271 MET A N 1
ATOM 2165 C CA . MET A 1 271 ? -18.083 -4.446 9.918 1.00 95.00 271 MET A CA 1
ATOM 2166 C C . MET A 1 271 ? -17.083 -3.938 8.874 1.00 95.00 271 MET A C 1
ATOM 2168 O O . MET A 1 271 ? -17.498 -3.599 7.772 1.00 95.00 271 MET A O 1
ATOM 2172 N N . ILE A 1 272 ? -15.782 -3.914 9.187 1.00 96.06 272 ILE A N 1
ATOM 2173 C CA . ILE A 1 272 ? -14.745 -3.536 8.212 1.00 96.06 272 ILE A CA 1
ATOM 2174 C C . ILE A 1 272 ? -14.743 -4.511 7.025 1.00 96.06 272 ILE A C 1
ATOM 2176 O O . ILE A 1 272 ? -14.623 -4.081 5.883 1.00 96.06 272 ILE A O 1
ATOM 2180 N N . GLU A 1 273 ? -14.922 -5.813 7.271 1.00 95.88 273 GLU A N 1
ATOM 2181 C CA . GLU A 1 273 ? -15.039 -6.817 6.202 1.00 95.88 273 GLU A CA 1
ATOM 2182 C C . GLU A 1 273 ? -16.231 -6.559 5.274 1.00 95.88 273 GLU A C 1
ATOM 2184 O O . GLU A 1 273 ? -16.066 -6.630 4.059 1.00 95.88 273 GLU A O 1
ATOM 2189 N N . ASP A 1 274 ? -17.398 -6.231 5.829 1.00 94.44 274 ASP A N 1
ATOM 2190 C CA . ASP A 1 274 ? -18.601 -5.905 5.055 1.00 94.44 274 ASP A CA 1
ATOM 2191 C C . ASP A 1 274 ? -18.442 -4.605 4.254 1.00 94.44 274 ASP A C 1
ATOM 2193 O O . ASP A 1 274 ? -18.812 -4.562 3.084 1.00 94.44 274 ASP A O 1
ATOM 2197 N N . VAL A 1 275 ? -17.818 -3.571 4.831 1.00 93.25 275 VAL A N 1
ATOM 2198 C CA . VAL A 1 275 ? -17.487 -2.336 4.096 1.00 93.25 275 VAL A CA 1
ATOM 2199 C C . VAL A 1 275 ? -16.595 -2.653 2.898 1.00 93.25 275 VAL A C 1
ATOM 2201 O O . VAL A 1 275 ? -16.938 -2.307 1.774 1.00 93.25 275 VAL A O 1
ATOM 2204 N N . LEU A 1 276 ? -15.492 -3.379 3.104 1.00 94.44 276 LEU A N 1
ATOM 2205 C CA . LEU A 1 276 ? -14.587 -3.748 2.011 1.00 94.44 276 LEU A CA 1
ATOM 2206 C C . LEU A 1 276 ? -15.260 -4.634 0.957 1.00 94.44 276 LEU A C 1
ATOM 2208 O O . LEU A 1 276 ? -14.917 -4.546 -0.216 1.00 94.44 276 LEU A O 1
ATOM 2212 N N . ALA A 1 277 ? -16.193 -5.502 1.354 1.00 93.25 277 ALA A N 1
ATOM 2213 C CA . ALA A 1 277 ? -16.917 -6.363 0.424 1.00 93.25 277 ALA A CA 1
ATOM 2214 C C . ALA A 1 277 ? -17.839 -5.576 -0.518 1.00 93.25 277 ALA A C 1
ATOM 2216 O O . ALA A 1 277 ? -17.963 -5.954 -1.676 1.00 93.25 277 ALA A O 1
ATOM 2217 N N . ARG A 1 278 ? -18.447 -4.484 -0.044 1.00 90.69 278 ARG A N 1
ATOM 2218 C CA . ARG A 1 278 ? -19.341 -3.631 -0.849 1.00 90.69 278 ARG A CA 1
ATOM 2219 C C . ARG A 1 278 ? -18.610 -2.797 -1.896 1.00 90.69 278 ARG A C 1
ATOM 2221 O O . ARG A 1 278 ? -19.224 -2.388 -2.871 1.00 90.69 278 ARG A O 1
ATOM 2228 N N . LEU A 1 279 ? -17.323 -2.540 -1.678 1.00 90.81 279 LEU A N 1
ATOM 2229 C CA . LEU A 1 279 ? -16.497 -1.695 -2.543 1.00 90.81 279 LEU A CA 1
ATOM 2230 C C . LEU A 1 279 ? -15.645 -2.493 -3.543 1.00 90.81 279 LEU A C 1
ATOM 2232 O O . LEU A 1 279 ? -14.908 -1.898 -4.320 1.00 90.81 279 LEU A O 1
ATOM 2236 N N . ARG A 1 280 ? -15.680 -3.826 -3.494 1.00 89.44 280 ARG A N 1
ATOM 2237 C CA . ARG A 1 280 ? -14.913 -4.713 -4.384 1.00 89.44 280 ARG A CA 1
ATOM 2238 C C . ARG A 1 280 ? -15.573 -4.893 -5.738 1.00 89.44 280 ARG A C 1
ATOM 2240 O O . ARG A 1 280 ? -14.828 -4.928 -6.747 1.00 89.44 280 ARG A O 1
#